Protein AF-A0A4R1RSL5-F1 (afdb_monomer_lite)

Radius of gyration: 27.82 Å; chains: 1; bounding box: 93×57×52 Å

pLDDT: mean 79.84, std 15.17, range [37.03, 97.81]

Sequence (232 aa):
MIFLIKKVLLIGVVLGIMLFLMIPSGAAPTDVVLDQQVVLEVPGSFALVDQDNDKKAEAVNFSLNLQSYSEGNFIITGNLEGMRSGNWVSLSTSVIPFQWTPENRTVTLSFRPNNILKYNLSGPYRVTIGIKAGDWDLPTQVVGFSPKYAPEDFSAQVKVQQAAISSATQAKRAVETWASYKALRLGQFLGVSFNYDRWQVEYKEKYSAGIWRFMVSPEGSIESMKISPRNG

Secondary structure (DSSP, 8-state):
-HHHHHHHHHHHHHHHHHHHHTS-----TT----TTSEEEEEEEEEEEE-SSSSSSBSEEEEEEEEEESS-EEEEEEEEEEEEETTEEEEEEEEEEEEEEBTTB-EEEEEE-THHHHHHT--S--EEEEEEEETTEEEEEEEEEE-----GGGB-SS----SS---SHHHHHHHHHHHHHHTT----EEEEEEEETTEEEEEEE-SSSS-EEEEEE-TTS-EEEEEEPPP--

Organism: Hydrogenispora ethanolica (NCBI:txid1082276)

Structure (mmCIF, N/CA/C/O backbone):
data_AF-A0A4R1RSL5-F1
#
_entry.id   AF-A0A4R1RSL5-F1
#
loop_
_atom_site.group_PDB
_atom_site.id
_atom_site.type_symbol
_atom_site.label_atom_id
_atom_site.label_alt_id
_atom_site.label_comp_id
_atom_site.label_asym_id
_atom_site.label_entity_id
_atom_site.label_seq_id
_atom_site.pdbx_PDB_ins_code
_atom_site.Cartn_x
_atom_site.Cartn_y
_atom_site.Cartn_z
_atom_site.occupancy
_atom_site.B_iso_or_equiv
_atom_site.auth_seq_id
_atom_site.auth_comp_id
_atom_site.auth_asym_id
_atom_site.auth_atom_id
_atom_site.pdbx_PDB_model_num
ATOM 1 N N . MET A 1 1 ? 73.628 -39.402 -15.650 1.00 54.28 1 MET A N 1
ATOM 2 C CA . MET A 1 1 ? 73.437 -37.950 -15.882 1.00 54.28 1 MET A CA 1
ATOM 3 C C . MET A 1 1 ? 72.178 -37.637 -16.704 1.00 54.28 1 MET A C 1
ATOM 5 O O . MET A 1 1 ? 71.349 -36.873 -16.234 1.00 54.28 1 MET A O 1
ATOM 9 N N . ILE A 1 2 ? 71.953 -38.296 -17.850 1.00 56.94 2 ILE A N 1
ATOM 10 C CA . ILE A 1 2 ? 70.757 -38.117 -18.712 1.00 56.94 2 ILE A CA 1
ATOM 11 C C . ILE A 1 2 ? 69.416 -38.366 -17.986 1.00 56.94 2 ILE A C 1
ATOM 13 O O . ILE A 1 2 ? 68.436 -37.664 -18.220 1.00 56.94 2 ILE A O 1
ATOM 17 N N . PHE A 1 3 ? 69.370 -39.332 -17.064 1.00 53.34 3 PHE A N 1
ATOM 18 C CA . PHE A 1 3 ? 68.144 -39.676 -16.329 1.00 53.34 3 PHE A CA 1
ATOM 19 C C . PHE A 1 3 ? 67.728 -38.613 -15.295 1.00 53.34 3 PHE A C 1
ATOM 21 O O . PHE A 1 3 ? 66.541 -38.434 -15.032 1.00 53.34 3 PHE A O 1
ATOM 28 N N . LEU A 1 4 ? 68.700 -37.883 -14.734 1.00 59.66 4 LEU A N 1
ATOM 29 C CA . LEU A 1 4 ? 68.449 -36.824 -13.752 1.00 59.66 4 LEU A CA 1
ATOM 30 C C . LEU A 1 4 ? 67.892 -35.569 -14.441 1.00 59.66 4 LEU A C 1
ATOM 32 O O . LEU A 1 4 ? 66.922 -34.983 -13.972 1.00 59.66 4 LEU A O 1
ATOM 36 N N . ILE A 1 5 ? 68.442 -35.232 -15.613 1.00 64.81 5 ILE A N 1
ATOM 37 C CA . ILE A 1 5 ? 68.011 -34.090 -16.433 1.00 64.81 5 ILE A CA 1
ATOM 38 C C . ILE A 1 5 ? 66.556 -34.265 -16.892 1.00 64.81 5 ILE A C 1
ATOM 40 O O . ILE A 1 5 ? 65.772 -33.325 -16.802 1.00 64.81 5 ILE A O 1
ATOM 44 N N . LYS A 1 6 ? 66.150 -35.481 -17.290 1.00 62.25 6 LYS A N 1
ATOM 45 C CA . LYS A 1 6 ? 64.752 -35.768 -17.664 1.00 62.25 6 LYS A CA 1
ATOM 46 C C . LYS A 1 6 ? 63.763 -35.561 -16.511 1.00 62.25 6 LYS A C 1
ATOM 48 O O . LYS A 1 6 ? 62.676 -35.046 -16.746 1.00 62.25 6 LYS A O 1
ATOM 53 N N . LYS A 1 7 ? 64.127 -35.932 -15.277 1.00 66.00 7 LYS A N 1
ATOM 54 C CA . LYS A 1 7 ? 63.254 -35.748 -14.103 1.00 66.00 7 LYS A CA 1
ATOM 55 C C . LYS A 1 7 ? 63.108 -34.277 -13.714 1.00 66.00 7 LYS A C 1
ATOM 57 O O . LYS A 1 7 ? 62.000 -33.846 -13.422 1.00 66.00 7 LYS A O 1
ATOM 62 N N . VAL A 1 8 ? 64.197 -33.510 -13.761 1.00 71.88 8 VAL A N 1
ATOM 63 C CA . VAL A 1 8 ? 64.170 -32.065 -13.471 1.00 71.88 8 VAL A CA 1
ATOM 64 C C . VAL A 1 8 ? 63.332 -31.317 -14.508 1.00 71.88 8 VAL A C 1
ATOM 66 O O . VAL A 1 8 ? 62.534 -30.456 -14.149 1.00 71.88 8 VAL A O 1
ATOM 69 N N . LEU A 1 9 ? 63.442 -31.698 -15.783 1.00 73.69 9 LEU A N 1
ATOM 70 C CA . LEU A 1 9 ? 62.673 -31.079 -16.861 1.00 73.69 9 LEU A CA 1
ATOM 71 C C . LEU A 1 9 ? 61.175 -31.411 -16.762 1.00 73.69 9 LEU A C 1
ATOM 73 O O . LEU A 1 9 ? 60.343 -30.533 -16.962 1.00 73.69 9 LEU A O 1
ATOM 77 N N . LEU A 1 10 ? 60.826 -32.640 -16.364 1.00 71.81 10 LEU A N 1
ATOM 78 C CA . LEU A 1 10 ? 59.435 -33.033 -16.120 1.00 71.81 10 LEU A CA 1
ATOM 79 C C . LEU A 1 10 ? 58.815 -32.242 -14.956 1.00 71.81 10 LEU A C 1
ATOM 81 O O . LEU A 1 10 ? 57.697 -31.752 -15.076 1.00 71.81 10 LEU A O 1
ATOM 85 N N . ILE A 1 11 ? 59.552 -32.074 -13.853 1.00 74.38 11 ILE A N 1
ATOM 86 C CA . ILE A 1 11 ? 59.093 -31.292 -12.695 1.00 74.38 11 ILE A CA 1
ATOM 87 C C . ILE A 1 11 ? 58.914 -29.821 -13.081 1.00 74.38 11 ILE A C 1
ATOM 89 O O . ILE A 1 11 ? 57.900 -29.232 -12.727 1.00 74.38 11 ILE A O 1
ATOM 93 N N . GLY A 1 12 ? 59.842 -29.245 -13.853 1.00 73.50 12 GLY A N 1
ATOM 94 C CA . GLY A 1 12 ? 59.739 -27.863 -14.329 1.00 73.50 12 GLY A CA 1
ATOM 95 C C . GLY A 1 12 ? 58.514 -27.618 -15.215 1.00 73.50 12 GLY A C 1
ATOM 96 O O . GLY A 1 12 ? 57.831 -26.610 -15.048 1.00 73.50 12 GLY A O 1
ATOM 97 N N . VAL A 1 13 ? 58.182 -28.562 -16.102 1.00 76.94 13 VAL A N 1
ATOM 98 C CA . VAL A 1 13 ? 56.981 -28.475 -16.951 1.00 76.94 13 VAL A CA 1
ATOM 99 C C . VAL A 1 13 ? 55.704 -28.590 -16.115 1.00 76.94 13 VAL A C 1
ATOM 101 O O . VAL A 1 13 ? 54.781 -27.802 -16.304 1.00 76.94 13 VAL A O 1
ATOM 104 N N . VAL A 1 14 ? 55.656 -29.514 -15.150 1.00 74.38 14 VAL A N 1
ATOM 105 C CA . VAL A 1 14 ? 54.495 -29.670 -14.256 1.00 74.38 14 VAL A CA 1
ATOM 106 C C . VAL A 1 14 ? 54.296 -28.429 -13.380 1.00 74.38 14 VAL A C 1
ATOM 108 O O . VAL A 1 14 ? 53.168 -27.958 -13.243 1.00 74.38 14 VAL A O 1
ATOM 111 N N . LEU A 1 15 ? 55.377 -27.850 -12.845 1.00 72.19 15 LEU A N 1
ATOM 112 C CA . LEU A 1 15 ? 55.304 -26.620 -12.052 1.00 72.19 15 LEU A CA 1
ATOM 113 C C . LEU A 1 15 ? 54.856 -25.422 -12.901 1.00 72.19 15 LEU A C 1
ATOM 115 O O . LEU A 1 15 ? 54.054 -24.615 -12.441 1.00 72.19 15 LEU A O 1
ATOM 119 N N . GLY A 1 16 ? 55.335 -25.329 -14.146 1.00 72.75 16 GLY A N 1
ATOM 120 C CA . GLY A 1 16 ? 54.922 -24.294 -15.093 1.00 72.75 16 GLY A CA 1
ATOM 121 C C . GLY A 1 16 ? 53.431 -24.362 -15.426 1.00 72.75 16 GLY A C 1
ATOM 122 O O . GLY A 1 16 ? 52.765 -23.332 -15.434 1.00 72.75 16 GLY A O 1
ATOM 123 N N . ILE A 1 17 ? 52.884 -25.568 -15.619 1.00 69.25 17 ILE A N 1
ATOM 124 C CA . ILE A 1 17 ? 51.445 -25.774 -15.855 1.00 69.25 17 ILE A CA 1
ATOM 125 C C . ILE A 1 17 ? 50.628 -25.415 -14.605 1.00 69.25 17 ILE A C 1
ATOM 127 O O . ILE A 1 17 ? 49.593 -24.764 -14.725 1.00 69.25 17 ILE A O 1
ATOM 131 N N . MET A 1 18 ? 51.096 -25.775 -13.404 1.00 64.38 18 MET A N 1
ATOM 132 C CA . MET A 1 18 ? 50.411 -25.392 -12.163 1.00 64.38 18 MET A CA 1
ATOM 133 C C . MET A 1 18 ? 50.426 -23.879 -11.916 1.00 64.38 18 MET A C 1
ATOM 135 O O . MET A 1 18 ? 49.416 -23.333 -11.484 1.00 64.38 18 MET A O 1
ATOM 139 N N . LEU A 1 19 ? 51.520 -23.188 -12.243 1.00 63.47 19 LEU A N 1
ATOM 140 C CA . LEU A 1 19 ? 51.593 -21.725 -12.162 1.00 63.47 19 LEU A CA 1
ATOM 141 C C . LEU A 1 19 ? 50.692 -21.040 -13.200 1.00 63.47 19 LEU A C 1
ATOM 143 O O . LEU A 1 19 ? 50.095 -20.013 -12.893 1.00 63.47 19 LEU A O 1
ATOM 147 N N . PHE A 1 20 ? 50.523 -21.627 -14.390 1.00 60.38 20 PHE A N 1
ATOM 148 C CA . PHE A 1 20 ? 49.584 -21.124 -15.402 1.00 60.38 20 PHE A CA 1
ATOM 149 C C . PHE A 1 20 ? 48.109 -21.343 -15.015 1.00 60.38 20 PHE A C 1
ATOM 151 O O . PHE A 1 20 ? 47.249 -20.561 -15.410 1.00 60.38 20 PHE A O 1
ATOM 158 N N . LEU A 1 21 ? 47.810 -22.371 -14.211 1.00 57.34 21 LEU A N 1
ATOM 159 C CA . LEU A 1 21 ? 46.481 -22.614 -13.627 1.00 57.34 21 LEU A CA 1
ATOM 160 C C . LEU A 1 21 ? 46.209 -21.782 -12.360 1.00 57.34 21 LEU A C 1
ATOM 162 O O . LEU A 1 21 ? 45.073 -21.735 -11.899 1.00 57.34 21 LEU A O 1
ATOM 166 N N . MET A 1 22 ? 47.228 -21.107 -11.818 1.00 53.00 22 MET A N 1
ATOM 167 C CA . MET A 1 22 ? 47.114 -20.114 -10.744 1.00 53.00 22 MET A CA 1
ATOM 168 C C . MET A 1 22 ? 47.076 -18.674 -11.275 1.00 53.00 22 MET A C 1
ATOM 170 O O . MET A 1 22 ? 47.381 -17.734 -10.542 1.00 53.00 22 MET A O 1
ATOM 174 N N . ILE A 1 23 ? 46.678 -18.460 -12.532 1.00 55.12 23 ILE A N 1
ATOM 175 C CA . ILE A 1 23 ? 46.122 -17.153 -12.886 1.00 55.12 23 ILE A CA 1
ATOM 176 C C . ILE A 1 23 ? 44.826 -17.056 -12.078 1.00 55.12 23 ILE A C 1
ATOM 178 O O . ILE A 1 23 ? 43.961 -17.915 -12.264 1.00 55.12 23 ILE A O 1
ATOM 182 N N . PRO A 1 24 ? 44.671 -16.080 -11.164 1.00 52.81 24 PRO A N 1
ATOM 183 C CA . PRO A 1 24 ? 43.377 -15.851 -10.559 1.00 52.81 24 PRO A CA 1
ATOM 184 C C . PRO A 1 24 ? 42.433 -15.589 -11.725 1.00 52.81 24 PRO A C 1
ATOM 186 O O . PRO A 1 24 ? 42.564 -14.582 -12.423 1.00 52.81 24 PRO A O 1
ATOM 189 N N . SER A 1 25 ? 41.516 -16.520 -11.979 1.00 51.72 25 SER A N 1
ATOM 190 C CA . SER A 1 25 ? 40.316 -16.217 -12.733 1.00 51.72 25 SER A CA 1
ATOM 191 C C . SER A 1 25 ? 39.594 -15.189 -11.880 1.00 51.72 25 SER A C 1
ATOM 193 O O . SER A 1 25 ? 38.810 -15.538 -10.998 1.00 51.72 25 SER A O 1
ATOM 195 N N . GLY A 1 26 ? 39.971 -13.922 -12.052 1.00 46.94 26 GLY A N 1
ATOM 196 C CA . GLY A 1 26 ? 39.197 -12.808 -11.567 1.00 46.94 26 GLY A CA 1
ATOM 197 C C . GLY A 1 26 ? 37.818 -13.057 -12.128 1.00 46.94 26 GLY A C 1
ATOM 198 O O . GLY A 1 26 ? 37.636 -13.007 -13.345 1.00 46.94 26 GLY A O 1
ATOM 199 N N . ALA A 1 27 ? 36.893 -13.436 -11.248 1.00 42.88 27 ALA A N 1
ATOM 200 C CA . ALA A 1 27 ? 35.485 -13.359 -11.552 1.00 42.88 27 ALA A CA 1
ATOM 201 C C . ALA A 1 27 ? 35.297 -12.001 -12.226 1.00 42.88 27 ALA A C 1
ATOM 203 O O . ALA A 1 27 ? 35.747 -10.975 -11.698 1.00 42.88 27 ALA A O 1
ATOM 204 N N . ALA A 1 28 ? 34.746 -12.005 -13.438 1.00 45.38 28 ALA A N 1
ATOM 205 C CA . ALA A 1 28 ? 34.331 -10.759 -14.045 1.00 45.38 28 ALA A CA 1
ATOM 206 C C . ALA A 1 28 ? 33.472 -10.024 -12.994 1.00 45.38 28 ALA A C 1
ATOM 208 O O . ALA A 1 28 ? 32.698 -10.685 -12.294 1.00 45.38 28 ALA A O 1
ATOM 209 N N . PRO A 1 29 ? 33.585 -8.693 -12.842 1.00 48.78 29 PRO A N 1
ATOM 210 C CA . PRO A 1 29 ? 32.853 -7.947 -11.812 1.00 48.78 29 PRO A CA 1
ATOM 211 C C . PRO A 1 29 ? 31.318 -8.059 -11.911 1.00 48.78 29 PRO A C 1
ATOM 213 O O . PRO A 1 29 ? 30.604 -7.425 -11.144 1.00 48.78 29 PRO A O 1
ATOM 216 N N . THR A 1 30 ? 30.803 -8.829 -12.867 1.00 46.16 30 THR A N 1
ATOM 217 C CA . THR A 1 30 ? 29.390 -9.084 -13.118 1.00 46.16 30 THR A CA 1
ATOM 218 C C . THR A 1 30 ? 28.813 -10.262 -12.329 1.00 46.16 30 THR A C 1
ATOM 220 O O . THR A 1 30 ? 27.596 -10.377 -12.288 1.00 46.16 30 THR A O 1
ATOM 223 N N . ASP A 1 31 ? 29.639 -11.085 -11.670 1.00 40.09 31 ASP A N 1
ATOM 224 C CA . ASP A 1 31 ? 29.170 -12.241 -10.876 1.00 40.09 31 ASP A CA 1
ATOM 225 C C . ASP A 1 31 ? 29.140 -11.969 -9.360 1.00 40.09 31 ASP A C 1
ATOM 227 O O . ASP A 1 31 ? 29.078 -12.891 -8.543 1.00 40.09 31 ASP A O 1
ATOM 231 N N . VAL A 1 32 ? 29.157 -10.696 -8.952 1.00 39.91 32 VAL A N 1
ATOM 232 C CA . VAL A 1 32 ? 28.749 -10.339 -7.590 1.00 39.91 32 VAL A CA 1
ATOM 233 C C . VAL A 1 32 ? 27.238 -10.498 -7.539 1.00 39.91 32 VAL A C 1
ATOM 235 O O . VAL A 1 32 ? 26.508 -9.618 -7.984 1.00 39.91 32 VAL A O 1
ATOM 238 N N . VAL A 1 33 ? 26.776 -11.636 -7.018 1.00 45.28 33 VAL A N 1
ATOM 239 C CA . VAL A 1 33 ? 25.390 -11.788 -6.577 1.00 45.28 33 VAL A CA 1
ATOM 240 C C . VAL A 1 33 ? 25.118 -10.671 -5.581 1.00 45.28 33 VAL A C 1
ATOM 242 O O . VAL A 1 33 ? 25.821 -10.450 -4.597 1.00 45.28 33 VAL A O 1
ATOM 245 N N . LEU A 1 34 ? 24.133 -9.884 -5.945 1.00 47.09 34 LEU A N 1
ATOM 246 C CA . LEU A 1 34 ? 24.028 -8.480 -5.632 1.00 47.09 34 LEU A CA 1
ATOM 247 C C . LEU A 1 34 ? 23.028 -8.334 -4.472 1.00 47.09 34 LEU A C 1
ATOM 249 O O . LEU A 1 34 ? 22.095 -7.536 -4.482 1.00 47.09 34 LEU A O 1
ATOM 253 N N . ASP A 1 35 ? 23.240 -9.185 -3.464 1.00 47.53 35 ASP A N 1
ATOM 254 C CA . ASP A 1 35 ? 22.277 -9.561 -2.421 1.00 47.53 35 ASP A CA 1
ATOM 255 C C . ASP A 1 35 ? 21.986 -8.461 -1.389 1.00 47.53 35 ASP A C 1
ATOM 257 O O . ASP A 1 35 ? 21.273 -8.699 -0.417 1.00 47.53 35 ASP A O 1
ATOM 261 N N . GLN A 1 36 ? 22.487 -7.237 -1.577 1.00 55.72 36 GLN A N 1
ATOM 262 C CA . GLN A 1 36 ? 22.208 -6.109 -0.680 1.00 55.72 36 GLN A CA 1
ATOM 263 C C . GLN A 1 36 ? 22.101 -4.765 -1.411 1.00 55.72 36 GLN A C 1
ATOM 265 O O . GLN A 1 36 ? 22.624 -3.768 -0.935 1.00 55.72 36 GLN A O 1
ATOM 270 N N . GLN A 1 37 ? 21.432 -4.684 -2.566 1.00 72.38 37 GLN A N 1
ATOM 271 C CA . GLN A 1 37 ? 21.264 -3.383 -3.238 1.00 72.38 37 GLN A CA 1
ATOM 272 C C . GLN A 1 37 ? 20.193 -2.468 -2.642 1.00 72.38 37 GLN A C 1
ATOM 274 O O . GLN A 1 37 ? 20.195 -1.274 -2.947 1.00 72.38 37 GLN A O 1
ATOM 279 N N . VAL A 1 38 ? 19.283 -3.004 -1.826 1.00 83.62 38 VAL A N 1
ATOM 280 C CA . VAL A 1 38 ? 18.161 -2.258 -1.249 1.00 83.62 38 VAL A CA 1
ATOM 281 C C . VAL A 1 38 ? 17.950 -2.667 0.204 1.00 83.62 38 VAL A C 1
ATOM 283 O O . VAL A 1 38 ? 17.807 -3.850 0.506 1.00 83.62 38 VAL A O 1
ATOM 286 N N . VAL A 1 39 ? 17.885 -1.684 1.098 1.00 89.62 39 VAL A N 1
ATOM 287 C CA . VAL A 1 39 ? 17.628 -1.869 2.530 1.00 89.62 39 VAL A CA 1
ATOM 288 C C . VAL A 1 39 ? 16.430 -1.018 2.939 1.00 89.62 39 VAL A C 1
ATOM 290 O O . VAL A 1 39 ? 16.323 0.143 2.545 1.00 89.62 39 VAL A O 1
ATOM 293 N N . LEU A 1 40 ? 15.526 -1.592 3.735 1.00 91.75 40 LEU A N 1
ATOM 294 C CA . LEU A 1 40 ? 14.406 -0.863 4.328 1.00 91.75 40 LEU A CA 1
ATOM 295 C C . LEU A 1 40 ? 14.788 -0.370 5.721 1.00 91.75 40 LEU A C 1
ATOM 297 O O . LEU A 1 40 ? 15.163 -1.168 6.579 1.00 91.75 40 LEU A O 1
ATOM 301 N N . GLU A 1 41 ? 14.669 0.933 5.958 1.00 93.44 41 GLU A N 1
ATOM 302 C CA . GLU A 1 41 ? 14.839 1.505 7.291 1.00 93.44 41 GLU A CA 1
ATOM 303 C C . GLU A 1 41 ? 13.570 1.256 8.105 1.00 93.44 41 GLU A C 1
ATOM 305 O O . GLU A 1 41 ? 12.509 1.829 7.844 1.00 93.44 41 GLU A O 1
ATOM 310 N N . VAL A 1 42 ? 13.686 0.361 9.084 1.00 91.94 42 VAL A N 1
ATOM 311 C CA . VAL A 1 42 ? 12.590 -0.050 9.962 1.00 91.94 42 VAL A CA 1
ATOM 312 C C . VAL A 1 42 ? 12.808 0.465 11.393 1.00 91.94 42 VAL A C 1
ATOM 314 O O . VAL A 1 42 ? 13.948 0.496 11.860 1.00 91.94 42 VAL A O 1
ATOM 317 N N . PRO A 1 43 ? 11.736 0.814 12.130 1.00 91.75 43 PRO A N 1
ATOM 318 C CA . PRO A 1 43 ? 10.341 0.795 11.695 1.00 91.75 43 PRO A CA 1
ATOM 319 C C . PRO A 1 43 ? 9.971 2.020 10.844 1.00 91.75 43 PRO A C 1
ATOM 321 O O . PRO A 1 43 ? 10.486 3.115 11.055 1.00 91.75 43 PRO A O 1
ATOM 324 N N . GLY A 1 44 ? 9.019 1.844 9.926 1.00 93.69 44 GLY A N 1
ATOM 325 C CA . GLY A 1 44 ? 8.346 2.978 9.285 1.00 93.69 44 GLY A CA 1
ATOM 326 C C . GLY A 1 44 ? 7.367 3.696 10.226 1.00 93.69 44 GLY A C 1
ATOM 327 O O . GLY A 1 44 ? 7.129 3.270 11.360 1.00 93.69 44 GLY A O 1
ATOM 328 N N . SER A 1 45 ? 6.766 4.782 9.748 1.00 96.81 45 SER A N 1
ATOM 329 C CA . SER A 1 45 ? 5.817 5.618 10.484 1.00 96.81 45 SER A CA 1
ATOM 330 C C . SER A 1 45 ? 4.397 5.498 9.933 1.00 96.81 45 SER A C 1
ATOM 332 O O . SER A 1 45 ? 4.189 5.326 8.735 1.00 96.81 45 SER A O 1
ATOM 334 N N . PHE A 1 46 ? 3.410 5.597 10.825 1.00 97.81 46 PHE A N 1
ATOM 335 C CA . PHE A 1 46 ? 1.989 5.554 10.482 1.00 97.81 46 PHE A CA 1
ATOM 336 C C . PHE A 1 46 ? 1.348 6.926 10.667 1.00 97.81 46 PHE A C 1
ATOM 338 O O . PHE A 1 46 ? 1.636 7.621 11.643 1.00 97.81 46 PHE A O 1
ATOM 345 N N . ALA A 1 47 ? 0.431 7.276 9.772 1.00 96.25 47 ALA A N 1
ATOM 346 C CA . ALA A 1 47 ? -0.414 8.455 9.892 1.00 96.25 47 ALA A CA 1
ATOM 347 C C . ALA A 1 47 ? -1.838 8.132 9.435 1.00 96.25 47 ALA A C 1
ATOM 349 O O . ALA A 1 47 ? -2.038 7.485 8.409 1.00 96.25 47 ALA A O 1
ATOM 350 N N . LEU A 1 48 ? -2.829 8.600 10.189 1.00 94.19 48 LEU A N 1
ATOM 351 C CA . LEU A 1 48 ? -4.209 8.629 9.719 1.00 94.19 48 LEU A CA 1
ATOM 352 C C . LEU A 1 48 ? -4.390 9.839 8.803 1.00 94.19 48 LEU A C 1
ATOM 354 O O . LEU A 1 48 ? -3.891 10.923 9.108 1.00 94.19 48 LEU A O 1
ATOM 358 N N . VAL A 1 49 ? -5.072 9.642 7.680 1.00 87.25 49 VAL A N 1
ATOM 359 C CA . VAL A 1 49 ? -5.371 10.706 6.721 1.00 87.25 49 VAL A CA 1
ATOM 360 C C . VAL A 1 49 ? -6.851 11.027 6.811 1.00 87.25 49 VAL A C 1
ATOM 362 O O . VAL A 1 49 ? -7.665 10.177 6.464 1.00 87.25 49 VAL A O 1
ATOM 365 N N . ASP A 1 50 ? -7.143 12.242 7.258 1.00 84.12 50 ASP A N 1
ATOM 366 C CA . ASP A 1 50 ? -8.466 12.865 7.270 1.00 84.12 50 ASP A CA 1
ATOM 367 C C . ASP A 1 50 ? -8.461 13.970 6.198 1.00 84.12 50 ASP A C 1
ATOM 369 O O . ASP A 1 50 ? -7.805 15.004 6.352 1.00 84.12 50 ASP A O 1
ATOM 373 N N . GLN A 1 51 ? -9.060 13.688 5.042 1.00 75.81 51 GLN A N 1
ATOM 374 C CA . GLN A 1 51 ? -9.038 14.566 3.868 1.00 75.81 51 GLN A CA 1
ATOM 375 C C . GLN A 1 51 ? -10.139 15.624 3.908 1.00 75.81 51 GLN A C 1
ATOM 377 O O . GLN A 1 51 ? -9.945 16.714 3.363 1.00 75.81 51 GLN A O 1
ATOM 382 N N . ASP A 1 52 ? -11.288 15.315 4.510 1.00 76.44 52 ASP A N 1
ATOM 383 C CA . ASP A 1 52 ? -12.436 16.224 4.584 1.00 76.44 52 ASP A CA 1
ATOM 384 C C . ASP A 1 52 ? -12.552 16.955 5.935 1.00 76.44 52 ASP A C 1
ATOM 386 O O . ASP A 1 52 ? -13.381 17.858 6.082 1.00 76.44 52 ASP A O 1
ATOM 390 N N . ASN A 1 53 ? -11.617 16.687 6.852 1.00 79.75 53 ASN A N 1
ATOM 391 C CA . ASN A 1 53 ? -11.502 17.248 8.196 1.00 79.75 53 ASN A CA 1
ATOM 392 C C . ASN A 1 53 ? -12.710 16.929 9.095 1.00 79.75 53 ASN A C 1
ATOM 394 O O . ASN A 1 53 ? -13.073 17.741 9.958 1.00 79.75 53 ASN A O 1
ATOM 398 N N . ASP A 1 54 ? -13.350 15.769 8.914 1.00 81.75 54 ASP A N 1
ATOM 399 C CA . ASP A 1 54 ? -14.483 15.324 9.733 1.00 81.75 54 ASP A CA 1
ATOM 400 C C . ASP A 1 54 ? -14.066 14.576 11.021 1.00 81.75 54 ASP A C 1
ATOM 402 O O . ASP A 1 54 ? -14.917 14.192 11.836 1.00 81.75 54 ASP A O 1
ATOM 406 N N . LYS A 1 55 ? -12.751 14.468 11.269 1.00 88.94 55 LYS A N 1
ATOM 407 C CA . LYS A 1 55 ? -12.093 13.726 12.359 1.00 88.94 55 LYS A CA 1
ATOM 408 C C . LYS A 1 55 ? -12.195 12.210 12.228 1.00 88.94 55 LYS A C 1
ATOM 410 O O . LYS A 1 55 ? -11.956 11.500 13.212 1.00 88.94 55 LYS A O 1
ATOM 415 N N . LYS A 1 56 ? -12.554 11.703 11.057 1.00 89.75 56 LYS A N 1
ATOM 416 C CA . LYS A 1 56 ? -12.442 10.300 10.683 1.00 89.75 56 LYS A CA 1
ATOM 417 C C . LYS A 1 56 ? -11.397 10.174 9.589 1.00 89.75 56 LYS A C 1
ATOM 419 O O . LYS A 1 56 ? -11.173 11.069 8.795 1.00 89.75 56 LYS A O 1
ATOM 424 N N . ALA A 1 57 ? -10.702 9.049 9.590 1.00 88.19 57 ALA A N 1
ATOM 425 C CA . ALA A 1 57 ? -9.675 8.786 8.602 1.00 88.19 57 ALA A CA 1
ATOM 426 C C . ALA A 1 57 ? -10.257 8.051 7.386 1.00 88.19 57 ALA A C 1
ATOM 428 O O . ALA A 1 57 ? -10.900 7.004 7.530 1.00 88.19 57 ALA A O 1
ATOM 429 N N . GLU A 1 58 ? -9.949 8.522 6.179 1.00 83.06 58 GLU A N 1
ATOM 430 C CA . GLU A 1 58 ? -10.253 7.838 4.913 1.00 83.06 58 GLU A CA 1
ATOM 431 C C . GLU A 1 58 ? -9.168 6.828 4.534 1.00 83.06 58 GLU A C 1
ATOM 433 O O . GLU A 1 58 ? -9.400 5.959 3.680 1.00 83.06 58 GLU A O 1
ATOM 438 N N . ALA A 1 59 ? -7.976 6.955 5.124 1.00 86.94 59 ALA A N 1
ATOM 439 C CA . ALA A 1 59 ? -6.840 6.082 4.868 1.00 86.94 59 ALA A CA 1
ATOM 440 C C . ALA A 1 59 ? -5.857 6.004 6.045 1.00 86.94 59 ALA A C 1
ATOM 442 O O . ALA A 1 59 ? -5.753 6.906 6.878 1.00 86.94 59 ALA A O 1
ATOM 443 N N . VAL A 1 60 ? -5.086 4.917 6.061 1.00 91.94 60 VAL A N 1
ATOM 444 C CA . VAL A 1 60 ? -3.862 4.778 6.854 1.00 91.94 60 VAL A CA 1
ATOM 445 C C . VAL A 1 60 ? -2.681 4.930 5.905 1.00 91.94 60 VAL A C 1
ATOM 447 O O . VAL A 1 60 ? -2.489 4.094 5.024 1.00 91.94 60 VAL A O 1
ATOM 450 N N . ASN A 1 61 ? -1.874 5.967 6.091 1.00 94.25 61 ASN A N 1
ATOM 451 C CA . ASN A 1 61 ? -0.596 6.095 5.411 1.00 94.25 61 ASN A CA 1
ATOM 452 C C . ASN A 1 61 ? 0.506 5.422 6.224 1.00 94.25 61 ASN A C 1
ATOM 454 O O . ASN A 1 61 ? 0.562 5.545 7.449 1.00 94.25 61 ASN A O 1
ATOM 458 N N . PHE A 1 62 ? 1.400 4.741 5.519 1.00 97.00 62 PHE A N 1
ATOM 459 C CA . PHE A 1 62 ? 2.628 4.190 6.062 1.00 97.00 62 PHE A CA 1
ATOM 460 C C . PHE A 1 62 ? 3.812 4.693 5.249 1.00 97.00 62 PHE A C 1
ATOM 462 O O . PHE A 1 62 ? 3.844 4.505 4.032 1.00 97.00 62 PHE A O 1
ATOM 469 N N . SER A 1 63 ? 4.779 5.308 5.919 1.00 97.25 63 SER A N 1
ATOM 470 C CA . SER A 1 63 ? 5.981 5.841 5.287 1.00 97.25 63 SER A CA 1
ATOM 471 C C . SER A 1 63 ? 7.229 5.165 5.831 1.00 97.25 63 SER A C 1
ATOM 473 O O . SER A 1 63 ? 7.347 4.947 7.034 1.00 97.25 63 SER A O 1
ATOM 475 N N . LEU A 1 64 ? 8.189 4.864 4.965 1.00 96.44 64 LEU A N 1
ATOM 476 C CA . LEU A 1 64 ? 9.507 4.380 5.375 1.00 96.44 64 LEU A CA 1
ATOM 477 C C . LEU A 1 64 ? 10.586 4.881 4.421 1.00 96.44 64 LEU A C 1
ATOM 479 O O . LEU A 1 64 ? 10.308 5.194 3.262 1.00 96.44 64 LEU A O 1
ATOM 483 N N . ASN A 1 65 ? 11.823 4.902 4.892 1.00 96.06 65 ASN A N 1
ATOM 484 C CA . ASN A 1 65 ? 12.956 5.192 4.032 1.00 96.06 65 ASN A CA 1
ATOM 485 C C . ASN A 1 65 ? 13.505 3.904 3.430 1.00 96.06 65 ASN A C 1
ATOM 487 O O . ASN A 1 65 ? 13.738 2.911 4.118 1.00 96.06 65 ASN A O 1
ATOM 491 N N . LEU A 1 66 ? 13.744 3.950 2.132 1.00 93.62 66 LEU A N 1
ATOM 492 C CA . LEU A 1 66 ? 14.441 2.933 1.374 1.00 93.62 66 LEU A CA 1
ATOM 493 C C . LEU A 1 66 ? 15.851 3.457 1.099 1.00 93.62 66 LEU A C 1
ATOM 495 O O . LEU A 1 66 ? 16.019 4.587 0.644 1.00 93.62 66 LEU A O 1
ATOM 499 N N . GLN A 1 67 ? 16.867 2.650 1.373 1.00 92.31 67 GLN A N 1
ATOM 500 C CA . GLN A 1 67 ? 18.242 2.914 0.962 1.00 92.31 67 GLN A CA 1
ATOM 501 C C . GLN A 1 67 ? 18.567 2.025 -0.227 1.00 92.31 67 GLN A C 1
ATOM 503 O O . GLN A 1 67 ? 18.300 0.826 -0.182 1.00 92.31 67 GLN A O 1
ATOM 508 N N . SER A 1 68 ? 19.148 2.600 -1.276 1.00 89.69 68 SER A N 1
ATOM 509 C CA . SER A 1 68 ? 19.693 1.837 -2.392 1.00 89.69 68 SER A CA 1
ATOM 510 C C . SER A 1 68 ? 21.090 2.327 -2.753 1.00 89.69 68 SER A C 1
ATOM 512 O O . SER A 1 68 ? 21.433 3.485 -2.530 1.00 89.69 68 SER A O 1
ATOM 514 N N . TYR A 1 69 ? 21.922 1.432 -3.281 1.00 85.31 69 TYR A N 1
ATOM 515 C CA . TYR A 1 69 ? 23.281 1.770 -3.719 1.00 85.31 69 TYR A CA 1
ATOM 516 C C . TYR A 1 69 ? 23.320 2.414 -5.111 1.00 85.31 69 TYR A C 1
ATOM 518 O O . TYR A 1 69 ? 24.354 2.948 -5.511 1.00 85.31 69 TYR A O 1
ATOM 526 N N . SER A 1 70 ? 22.209 2.382 -5.846 1.00 83.56 70 SER A N 1
ATOM 527 C CA . SER A 1 70 ? 22.075 2.988 -7.167 1.00 83.56 70 SER A CA 1
ATOM 528 C C . SER A 1 70 ? 20.661 3.506 -7.385 1.00 83.56 70 SER A C 1
ATOM 530 O O . SER A 1 70 ? 19.698 2.934 -6.879 1.00 83.56 70 SER A O 1
ATOM 532 N N . GLU A 1 71 ? 20.532 4.556 -8.193 1.00 89.12 71 GLU A N 1
ATOM 533 C CA . GLU A 1 71 ? 19.229 4.990 -8.698 1.00 89.12 71 GLU A CA 1
ATOM 534 C C . GLU A 1 71 ? 18.518 3.858 -9.435 1.00 89.12 71 GLU A C 1
ATOM 536 O O . GLU A 1 71 ? 19.137 3.076 -10.160 1.00 89.12 71 GLU A O 1
ATOM 541 N N . GLY A 1 72 ? 17.207 3.755 -9.233 1.00 83.62 72 GLY A N 1
ATOM 542 C CA . GLY A 1 72 ? 16.452 2.618 -9.732 1.00 83.62 72 GLY A CA 1
ATOM 543 C C . GLY A 1 72 ? 14.949 2.807 -9.642 1.00 83.62 72 GLY A C 1
ATOM 544 O O . GLY A 1 72 ? 14.437 3.588 -8.840 1.00 83.62 72 GLY A O 1
ATOM 545 N N . ASN A 1 73 ? 14.242 2.062 -10.488 1.00 81.81 73 ASN A N 1
ATOM 546 C CA . ASN A 1 73 ? 12.790 1.977 -10.463 1.00 81.81 73 ASN A CA 1
ATOM 547 C C . ASN A 1 73 ? 12.377 0.679 -9.776 1.00 81.81 73 ASN A C 1
ATOM 549 O O . ASN A 1 73 ? 12.765 -0.411 -10.197 1.00 81.81 73 ASN A O 1
ATOM 553 N N . PHE A 1 74 ? 11.549 0.814 -8.751 1.00 81.88 74 PHE A N 1
ATOM 554 C CA . PHE A 1 74 ? 11.051 -0.273 -7.930 1.00 81.88 74 PHE A CA 1
ATOM 555 C C . PHE A 1 74 ? 9.531 -0.346 -8.019 1.00 81.88 74 PHE A C 1
ATOM 557 O O . PHE A 1 74 ? 8.850 0.672 -8.123 1.00 81.88 74 PHE A O 1
ATOM 564 N N . ILE A 1 75 ? 8.984 -1.551 -7.928 1.00 83.06 75 ILE A N 1
ATOM 565 C CA . ILE A 1 75 ? 7.576 -1.762 -7.603 1.00 83.06 75 ILE A CA 1
ATOM 566 C C . ILE A 1 75 ? 7.512 -2.141 -6.131 1.00 83.06 75 ILE A C 1
ATOM 568 O O . ILE A 1 75 ? 8.021 -3.192 -5.739 1.00 83.06 75 ILE A O 1
ATOM 572 N N . ILE A 1 76 ? 6.894 -1.285 -5.322 1.00 82.19 76 ILE A N 1
ATOM 573 C CA . ILE A 1 76 ? 6.699 -1.528 -3.896 1.00 82.19 76 ILE A CA 1
ATOM 574 C C . ILE A 1 76 ? 5.300 -2.089 -3.693 1.00 82.19 76 ILE A C 1
ATOM 576 O O . ILE A 1 76 ? 4.316 -1.477 -4.105 1.00 82.19 76 ILE A O 1
ATOM 580 N N . THR A 1 77 ? 5.213 -3.245 -3.045 1.00 83.88 77 THR A N 1
ATOM 581 C CA . THR A 1 77 ? 3.950 -3.846 -2.614 1.00 83.88 77 THR A CA 1
ATOM 582 C C . THR A 1 77 ? 3.918 -3.863 -1.099 1.00 83.88 77 THR A C 1
ATOM 584 O O . THR A 1 77 ? 4.762 -4.506 -0.482 1.00 83.88 77 THR A O 1
ATOM 587 N N . GLY A 1 78 ? 2.945 -3.188 -0.497 1.00 87.06 78 GLY A N 1
ATOM 588 C CA . GLY A 1 78 ? 2.700 -3.252 0.936 1.00 87.06 78 GLY A CA 1
ATOM 589 C C . GLY A 1 78 ? 1.359 -3.885 1.260 1.00 87.06 78 GLY A C 1
ATOM 590 O O . GLY A 1 78 ? 0.373 -3.637 0.571 1.00 87.06 78 GLY A O 1
ATOM 591 N N . ASN A 1 79 ? 1.304 -4.658 2.339 1.00 91.19 79 ASN A N 1
ATOM 592 C CA . ASN A 1 79 ? 0.067 -5.180 2.905 1.00 91.19 79 ASN A CA 1
ATOM 593 C C . ASN A 1 79 ? -0.099 -4.664 4.331 1.00 91.19 79 ASN A C 1
ATOM 595 O O . ASN A 1 79 ? 0.774 -4.877 5.171 1.00 91.19 79 ASN A O 1
ATOM 599 N N . LEU A 1 80 ? -1.231 -4.022 4.604 1.00 94.38 80 LEU A N 1
ATOM 600 C CA . LEU A 1 80 ? -1.693 -3.737 5.954 1.00 94.38 80 LEU A CA 1
ATOM 601 C C . LEU A 1 80 ? -2.440 -4.962 6.469 1.00 94.38 80 LEU A C 1
ATOM 603 O O . LEU A 1 80 ? -3.412 -5.402 5.856 1.00 94.38 80 LEU A O 1
ATOM 607 N N . GLU A 1 81 ? -2.015 -5.497 7.603 1.00 96.75 81 GLU A N 1
ATOM 608 C CA . GLU A 1 81 ? -2.578 -6.703 8.197 1.00 96.75 81 GLU A CA 1
ATOM 609 C C . GLU A 1 81 ? -3.071 -6.434 9.620 1.00 96.75 81 GLU A C 1
ATOM 611 O O . GLU A 1 81 ? -2.454 -5.693 10.388 1.00 96.75 81 GLU A O 1
ATOM 616 N N . GLY A 1 82 ? -4.176 -7.076 9.990 1.00 96.56 82 GLY A N 1
ATOM 617 C CA . GLY A 1 82 ? -4.743 -7.031 11.336 1.00 96.56 82 GLY A CA 1
ATOM 618 C C . GLY A 1 82 ? -4.838 -8.416 11.950 1.00 96.56 82 GLY A C 1
ATOM 619 O O . GLY A 1 82 ? -4.922 -9.418 11.242 1.00 96.56 82 GLY A O 1
ATOM 620 N N . MET A 1 83 ? -4.836 -8.477 13.279 1.00 96.69 83 MET A N 1
ATOM 621 C CA . MET A 1 83 ? -4.996 -9.731 14.005 1.00 96.69 83 MET A CA 1
ATOM 622 C C . MET A 1 83 ? -6.478 -10.109 14.088 1.00 96.69 83 MET A C 1
ATOM 624 O O . MET A 1 83 ? -7.273 -9.403 14.704 1.00 96.69 83 MET A O 1
ATOM 628 N N . ARG A 1 84 ? -6.856 -11.255 13.520 1.00 92.69 84 ARG A N 1
ATOM 629 C CA . ARG A 1 84 ? -8.203 -11.828 13.616 1.00 92.69 84 ARG A CA 1
ATOM 630 C C . ARG A 1 84 ? -8.114 -13.272 14.088 1.00 92.69 84 ARG A C 1
ATOM 632 O O . ARG A 1 84 ? -7.537 -14.119 13.411 1.00 92.69 84 ARG A O 1
ATOM 639 N N . SER A 1 85 ? -8.699 -13.556 15.252 1.00 93.00 85 SER A N 1
ATOM 640 C CA . SER A 1 85 ? -8.733 -14.910 15.830 1.00 93.00 85 SER A CA 1
ATOM 641 C C . SER A 1 85 ? -7.344 -15.568 15.911 1.00 93.00 85 SER A C 1
ATOM 643 O O . SER A 1 85 ? -7.188 -16.737 15.573 1.00 93.00 85 SER A O 1
ATOM 645 N N . GLY A 1 86 ? -6.324 -14.799 16.309 1.00 93.94 86 GLY A N 1
ATOM 646 C CA . GLY A 1 86 ? -4.941 -15.275 16.446 1.00 93.94 86 GLY A CA 1
ATOM 647 C C . GLY A 1 86 ? -4.135 -15.356 15.145 1.00 93.94 86 GLY A C 1
ATOM 648 O O . GLY A 1 86 ? -2.968 -15.728 15.195 1.00 93.94 86 GLY A O 1
ATOM 649 N N . ASN A 1 87 ? -4.718 -14.983 14.001 1.00 95.50 87 ASN A N 1
ATOM 650 C CA . ASN A 1 87 ? -4.034 -14.972 12.710 1.00 95.50 87 ASN A CA 1
ATOM 651 C C . ASN A 1 87 ? -3.959 -13.561 12.133 1.00 95.50 87 ASN A C 1
ATOM 653 O O . ASN A 1 87 ? -4.919 -12.793 12.206 1.00 95.50 87 ASN A O 1
ATOM 657 N N . 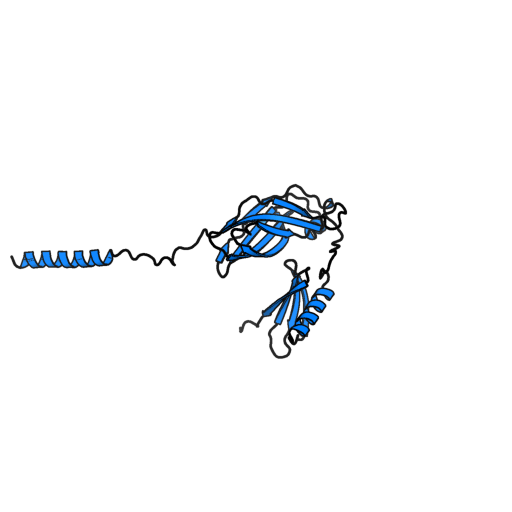TRP A 1 88 ? -2.834 -13.240 11.501 1.00 95.62 88 TRP A N 1
ATOM 658 C CA . TRP A 1 88 ? -2.713 -12.024 10.709 1.00 95.62 88 TRP A CA 1
ATOM 659 C C . TRP A 1 88 ? -3.468 -12.191 9.393 1.00 95.62 88 TRP A C 1
ATOM 661 O O . TRP A 1 88 ? -3.237 -13.146 8.652 1.00 95.62 88 TRP A O 1
ATOM 671 N N . VAL A 1 89 ? -4.388 -11.272 9.118 1.00 91.88 89 VAL A N 1
ATOM 672 C CA . VAL A 1 89 ? -5.183 -11.244 7.890 1.00 91.88 89 VAL A CA 1
ATOM 673 C C . VAL A 1 89 ? -4.943 -9.936 7.152 1.00 91.88 89 VAL A C 1
ATOM 675 O O . VAL A 1 89 ? -4.899 -8.875 7.775 1.00 91.88 89 VAL A O 1
ATOM 678 N N . SER A 1 90 ? -4.811 -10.005 5.827 1.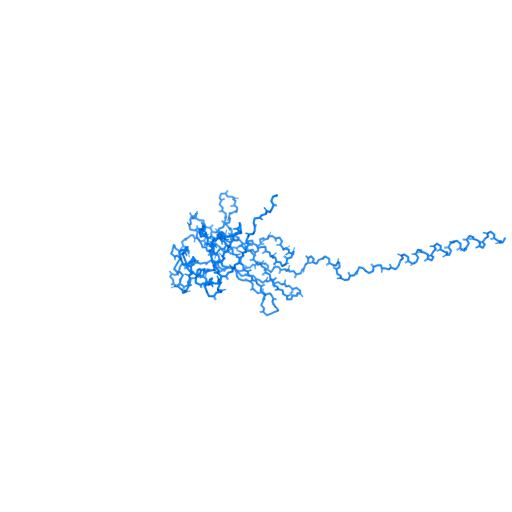00 90.75 90 SER A N 1
ATOM 679 C CA . SER A 1 90 ? -4.683 -8.805 4.997 1.00 90.75 90 SER A CA 1
ATOM 680 C C . SER A 1 90 ? -5.967 -7.975 5.053 1.00 90.75 90 SER A C 1
ATOM 682 O O . SER A 1 90 ? -7.074 -8.485 4.853 1.00 90.75 90 SER A O 1
ATOM 684 N N . LEU A 1 91 ? -5.807 -6.689 5.353 1.00 86.69 91 LEU A N 1
ATOM 685 C CA . LEU A 1 91 ? -6.863 -5.687 5.421 1.00 86.69 91 LEU A CA 1
ATOM 686 C C . LEU A 1 91 ? -6.843 -4.784 4.187 1.00 86.69 91 LEU A C 1
ATOM 688 O O . LEU A 1 91 ? -7.902 -4.441 3.671 1.00 86.69 91 LEU A O 1
ATOM 692 N N . SER A 1 92 ? -5.666 -4.420 3.687 1.00 86.12 92 SER A N 1
ATOM 693 C CA . SER A 1 92 ? -5.515 -3.602 2.483 1.00 86.12 92 SER A CA 1
ATOM 694 C C . SER A 1 92 ? -4.155 -3.867 1.856 1.00 86.12 92 SER A C 1
ATOM 696 O O . SER A 1 92 ? -3.183 -4.101 2.573 1.00 86.12 92 SER A O 1
ATOM 698 N N . THR A 1 93 ? -4.069 -3.767 0.534 1.00 82.88 93 THR A N 1
ATOM 699 C CA . THR A 1 93 ? -2.817 -3.929 -0.210 1.00 82.88 93 THR A CA 1
ATOM 700 C C . THR A 1 93 ? -2.610 -2.717 -1.098 1.00 82.88 93 THR A C 1
ATOM 702 O O . THR A 1 93 ? -3.469 -2.438 -1.925 1.00 82.88 93 THR A O 1
ATOM 705 N N . SER A 1 94 ? -1.463 -2.057 -0.958 1.00 79.56 94 SER A N 1
ATOM 706 C CA . SER A 1 94 ? -1.063 -0.901 -1.759 1.00 79.56 94 SER A CA 1
ATOM 707 C C . SER A 1 94 ? 0.109 -1.289 -2.660 1.00 79.56 94 SER A C 1
ATOM 709 O O . SER A 1 94 ? 1.063 -1.917 -2.195 1.00 79.56 94 SER A O 1
ATOM 711 N N . VAL A 1 95 ? 0.039 -0.943 -3.947 1.00 81.00 95 VAL A N 1
ATOM 712 C CA . VAL A 1 95 ? 1.102 -1.219 -4.927 1.00 81.00 95 VAL A CA 1
ATOM 713 C C . VAL A 1 95 ? 1.432 0.059 -5.676 1.00 81.00 95 VAL A C 1
ATOM 715 O O . VAL A 1 95 ? 0.569 0.616 -6.359 1.00 81.00 95 VAL A O 1
ATOM 718 N N . ILE A 1 96 ? 2.683 0.506 -5.581 1.00 73.69 96 ILE A N 1
ATOM 719 C CA . ILE A 1 96 ? 3.130 1.735 -6.236 1.00 73.69 96 ILE A CA 1
ATOM 720 C C . ILE A 1 96 ? 4.439 1.520 -7.002 1.00 73.69 96 ILE A C 1
ATOM 722 O O . ILE A 1 96 ? 5.322 0.801 -6.525 1.00 73.69 96 ILE A O 1
ATOM 726 N N . PRO A 1 97 ? 4.601 2.149 -8.178 1.00 72.31 97 PRO A N 1
ATOM 727 C CA . PRO A 1 97 ? 5.924 2.382 -8.725 1.00 72.31 97 PRO A CA 1
ATOM 728 C C . PRO A 1 97 ? 6.642 3.431 -7.868 1.00 72.31 97 PRO A C 1
ATOM 730 O O . PRO A 1 97 ? 6.036 4.397 -7.404 1.00 72.31 97 PRO A O 1
ATOM 733 N N . PHE A 1 98 ? 7.938 3.249 -7.668 1.00 80.94 98 PHE A N 1
ATOM 734 C CA . PHE A 1 98 ? 8.771 4.142 -6.884 1.00 80.94 98 PHE A CA 1
ATOM 735 C C . PHE A 1 98 ? 10.134 4.297 -7.551 1.00 80.94 98 PHE A C 1
ATOM 737 O O . PHE A 1 98 ? 10.866 3.324 -7.723 1.00 80.94 98 PHE A O 1
ATOM 744 N N . GLN A 1 99 ? 10.468 5.526 -7.929 1.00 86.00 99 GLN A N 1
ATOM 745 C CA . GLN A 1 99 ? 11.791 5.868 -8.431 1.00 86.00 99 GLN A CA 1
ATOM 746 C C . GLN A 1 99 ? 12.645 6.340 -7.259 1.00 86.00 99 GLN A C 1
ATOM 748 O O . GLN A 1 99 ? 12.401 7.417 -6.711 1.00 86.00 99 GLN A O 1
ATOM 753 N N . TRP A 1 100 ? 13.634 5.538 -6.878 1.00 92.50 100 TRP A N 1
ATOM 754 C CA . TRP A 1 100 ? 14.579 5.922 -5.839 1.00 92.50 100 TRP A CA 1
ATOM 755 C C . TRP A 1 100 ? 15.669 6.813 -6.428 1.00 92.50 100 TRP A C 1
ATOM 757 O O . TRP A 1 100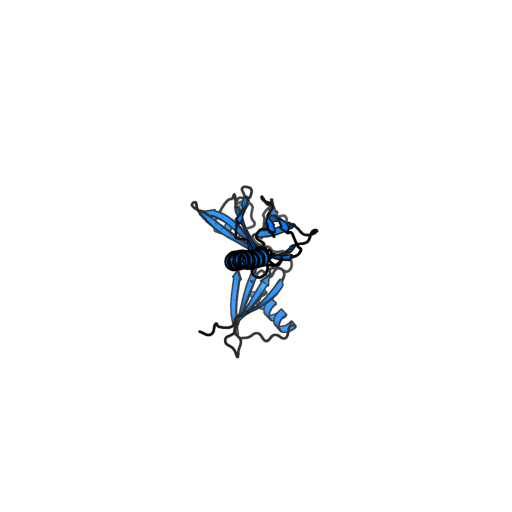 ? 16.305 6.448 -7.422 1.00 92.50 100 TRP A O 1
ATOM 767 N N . THR A 1 101 ? 15.906 7.946 -5.772 1.00 91.12 101 THR A N 1
ATOM 768 C CA . THR A 1 101 ? 17.070 8.811 -5.999 1.00 91.12 101 THR A CA 1
ATOM 769 C C . THR A 1 101 ? 17.633 9.270 -4.651 1.00 91.12 101 THR A C 1
ATOM 771 O O . THR A 1 101 ? 16.943 9.166 -3.628 1.00 91.12 101 THR A O 1
ATOM 774 N N . PRO A 1 102 ? 18.857 9.822 -4.594 1.00 90.69 102 PRO A N 1
ATOM 775 C CA . PRO A 1 102 ? 19.391 10.408 -3.368 1.00 90.69 102 PRO A CA 1
ATOM 776 C C . PRO A 1 102 ? 18.511 11.514 -2.757 1.00 90.69 102 PRO A C 1
ATOM 778 O O . PRO A 1 102 ? 18.620 11.764 -1.557 1.00 90.69 102 PRO A O 1
ATOM 781 N N . GLU A 1 103 ? 17.630 12.146 -3.527 1.00 92.69 103 GLU A N 1
ATOM 782 C CA . GLU A 1 103 ? 16.667 13.163 -3.086 1.00 92.69 103 GLU A CA 1
ATOM 783 C C . GLU A 1 103 ? 15.284 12.572 -2.776 1.00 92.69 103 GLU A C 1
ATOM 785 O O . GLU A 1 103 ? 14.523 13.167 -2.016 1.00 92.69 103 GLU A O 1
ATOM 790 N N . ASN A 1 104 ? 14.961 11.397 -3.325 1.00 91.44 104 ASN A N 1
ATOM 791 C CA . ASN A 1 104 ? 13.685 10.712 -3.143 1.00 91.44 104 ASN A CA 1
ATOM 792 C C . ASN A 1 104 ? 13.882 9.302 -2.568 1.00 91.44 104 ASN A C 1
ATOM 794 O O . ASN A 1 104 ? 13.945 8.310 -3.297 1.00 91.44 104 ASN A O 1
ATOM 798 N N . ARG A 1 105 ? 13.975 9.222 -1.236 1.00 95.38 105 ARG A N 1
ATOM 799 C CA . ARG A 1 105 ? 14.242 7.971 -0.499 1.00 95.38 105 ARG A CA 1
ATOM 800 C C . ARG A 1 105 ? 13.045 7.446 0.282 1.00 95.38 105 ARG A C 1
ATOM 802 O O . ARG A 1 105 ? 13.074 6.310 0.744 1.00 95.38 105 ARG A O 1
ATOM 809 N N . THR A 1 106 ? 12.007 8.259 0.455 1.00 96.38 106 THR A N 1
ATOM 810 C CA . THR A 1 106 ? 10.858 7.911 1.291 1.00 96.38 106 THR A CA 1
ATOM 811 C C . THR A 1 106 ? 9.729 7.363 0.435 1.00 96.38 106 THR A C 1
ATOM 813 O O . THR A 1 106 ? 9.203 8.034 -0.449 1.00 96.38 106 THR A O 1
ATOM 816 N N . VAL A 1 107 ? 9.329 6.136 0.736 1.00 90.44 107 VAL A N 1
ATOM 817 C CA . VAL A 1 107 ? 8.151 5.491 0.167 1.00 90.44 107 VAL A CA 1
ATOM 818 C C . VAL A 1 107 ? 6.969 5.787 1.078 1.00 90.44 107 VAL A C 1
ATOM 820 O O . VAL A 1 107 ? 7.077 5.585 2.285 1.00 90.44 107 VAL A O 1
ATOM 823 N N . THR A 1 108 ? 5.832 6.188 0.509 1.00 91.56 108 THR A N 1
ATOM 824 C CA . THR A 1 108 ? 4.561 6.305 1.236 1.00 91.56 108 THR A CA 1
ATOM 825 C C . THR A 1 108 ? 3.507 5.426 0.581 1.00 91.56 108 THR A C 1
ATOM 827 O O . THR A 1 108 ? 3.169 5.601 -0.586 1.00 91.56 108 THR A O 1
ATOM 830 N N . LEU A 1 109 ? 2.973 4.487 1.353 1.00 83.81 109 LEU A N 1
ATOM 831 C CA . LEU A 1 109 ? 1.877 3.607 0.974 1.00 83.81 109 LEU A CA 1
ATOM 832 C C . LEU A 1 109 ? 0.597 4.090 1.644 1.00 83.81 109 LEU A C 1
ATOM 834 O O . LEU A 1 109 ? 0.626 4.502 2.803 1.00 83.81 109 LEU A O 1
ATOM 838 N N . SER A 1 110 ? -0.522 4.013 0.932 1.00 87.56 110 SER A N 1
ATOM 839 C CA . SER A 1 110 ? -1.831 4.400 1.457 1.00 87.56 110 SER A CA 1
ATOM 840 C C . SER A 1 110 ? -2.758 3.194 1.462 1.00 87.56 110 SER A C 1
ATOM 842 O O . SER A 1 110 ? -2.881 2.501 0.454 1.00 87.56 110 SER A O 1
ATOM 844 N N . PHE A 1 111 ? -3.390 2.933 2.604 1.00 85.62 111 PHE A N 1
ATOM 845 C CA . PHE A 1 111 ? -4.245 1.775 2.834 1.00 85.62 111 PHE A CA 1
ATOM 846 C C . PHE A 1 111 ? -5.669 2.206 3.150 1.00 85.62 111 PHE A C 1
ATOM 848 O O . PHE A 1 111 ? -5.901 3.046 4.023 1.00 85.62 111 PHE A O 1
ATOM 855 N N . ARG A 1 112 ? -6.641 1.587 2.481 1.00 84.88 112 ARG A N 1
ATOM 856 C CA . ARG A 1 112 ? -8.059 1.889 2.679 1.00 84.88 112 ARG A CA 1
ATOM 857 C C . ARG A 1 112 ? -8.638 1.091 3.856 1.00 84.88 112 ARG A C 1
ATOM 859 O O . ARG A 1 112 ? -8.361 -0.103 3.985 1.00 84.88 112 ARG A O 1
ATOM 866 N N . PRO A 1 113 ? -9.499 1.692 4.698 1.00 86.12 113 PRO A N 1
ATOM 867 C CA . PRO A 1 113 ? -9.993 1.049 5.913 1.00 86.12 113 PRO A CA 1
ATOM 868 C C . PRO A 1 113 ? -11.195 0.117 5.689 1.00 86.12 113 PRO A C 1
ATOM 870 O O . PRO A 1 113 ? -11.792 -0.356 6.652 1.00 86.12 113 PRO A O 1
ATOM 873 N N . ASN A 1 114 ? -11.576 -0.200 4.446 1.00 82.38 114 ASN A N 1
ATOM 874 C CA . ASN A 1 114 ? -12.791 -0.973 4.149 1.00 82.38 114 ASN A CA 1
ATOM 875 C C . ASN A 1 114 ? -12.874 -2.295 4.927 1.00 82.38 114 ASN A C 1
ATOM 877 O O . ASN A 1 114 ? -13.925 -2.617 5.477 1.00 82.38 114 ASN A O 1
ATOM 881 N N . ASN A 1 115 ? -11.780 -3.058 4.995 1.00 83.25 115 ASN A N 1
ATOM 882 C CA . ASN A 1 115 ? -11.765 -4.327 5.727 1.00 83.25 115 ASN A CA 1
ATOM 883 C C . ASN A 1 115 ? -11.592 -4.149 7.241 1.00 83.25 115 ASN A C 1
ATOM 885 O O . ASN A 1 115 ? -12.061 -5.006 7.987 1.00 83.25 115 ASN A O 1
ATOM 889 N N . ILE A 1 116 ? -10.988 -3.044 7.697 1.00 89.81 116 ILE A N 1
ATOM 890 C CA . ILE A 1 116 ? -10.981 -2.658 9.119 1.00 89.81 116 ILE A CA 1
ATOM 891 C C . ILE A 1 116 ? -12.428 -2.505 9.595 1.00 89.81 116 ILE A C 1
ATOM 893 O O . ILE A 1 116 ? -12.838 -3.154 10.556 1.00 89.81 116 ILE A O 1
ATOM 897 N N . LEU A 1 117 ? -13.221 -1.728 8.851 1.00 87.62 117 LEU A N 1
ATOM 898 C CA . LEU A 1 117 ? -14.631 -1.469 9.134 1.00 87.62 117 LEU A CA 1
ATOM 899 C C . LEU A 1 117 ? -15.490 -2.728 8.977 1.00 87.62 117 LEU A C 1
ATOM 901 O O . LEU A 1 117 ? -16.243 -3.089 9.876 1.00 87.62 117 LEU A O 1
ATOM 905 N N . LYS A 1 118 ? -15.346 -3.444 7.854 1.00 85.12 118 LYS A N 1
ATOM 906 C CA . LYS A 1 118 ? -16.123 -4.658 7.554 1.00 85.12 118 LYS A CA 1
ATOM 907 C C . LYS A 1 118 ? -15.950 -5.743 8.614 1.00 85.12 118 LYS A C 1
ATOM 909 O O . LYS A 1 118 ? -16.907 -6.448 8.924 1.00 85.12 118 LYS A O 1
ATOM 914 N N . TYR A 1 119 ? -14.731 -5.930 9.113 1.00 88.88 119 TYR A N 1
ATOM 915 C CA . TYR A 1 119 ? -14.432 -6.959 10.108 1.00 88.88 119 TYR A CA 1
ATOM 916 C C . TYR A 1 119 ? -14.455 -6.433 11.543 1.00 88.88 119 TYR A C 1
ATOM 918 O O . TYR A 1 119 ? -14.254 -7.227 12.460 1.00 88.88 119 TYR A O 1
ATOM 926 N N . ASN A 1 120 ? -14.716 -5.136 11.730 1.00 93.44 120 ASN A N 1
ATOM 927 C CA . ASN A 1 120 ? -14.691 -4.456 13.018 1.00 93.44 120 ASN A CA 1
ATOM 928 C C . ASN A 1 120 ? -13.407 -4.763 13.812 1.00 93.44 120 ASN A C 1
ATOM 930 O O . ASN A 1 120 ? -13.451 -5.147 14.981 1.00 93.44 120 ASN A O 1
ATOM 934 N N . LEU A 1 121 ? -12.258 -4.685 13.135 1.00 94.25 121 LEU A N 1
ATOM 935 C CA . LEU A 1 121 ? -10.963 -5.054 13.705 1.00 94.25 121 LEU A CA 1
ATOM 936 C C . LEU A 1 121 ? -10.251 -3.820 14.236 1.00 94.25 121 LEU A C 1
ATOM 938 O O . LEU A 1 121 ? -10.005 -2.888 13.485 1.00 94.25 121 LEU A O 1
ATOM 942 N N . SER A 1 122 ? -9.873 -3.839 15.510 1.00 96.31 122 SER A N 1
ATOM 943 C CA . SER A 1 122 ? -8.943 -2.856 16.066 1.00 96.31 122 SER A CA 1
ATOM 944 C C . SER A 1 122 ? -7.492 -3.292 15.855 1.00 96.31 122 SER A C 1
ATOM 946 O O . SER A 1 122 ? -7.186 -4.485 15.799 1.00 96.31 122 SER A O 1
ATOM 948 N N . GLY A 1 123 ? -6.593 -2.313 15.792 1.00 93.56 123 GLY A N 1
ATOM 949 C CA . GLY A 1 123 ? -5.152 -2.530 15.791 1.00 93.56 123 GLY A CA 1
ATOM 950 C C . GLY A 1 123 ? -4.598 -3.020 17.144 1.00 93.56 123 GLY A C 1
ATOM 951 O O . GLY A 1 123 ? -5.350 -3.241 18.101 1.00 93.56 123 GLY A O 1
ATOM 952 N N . PRO A 1 124 ? -3.266 -3.156 17.265 1.00 96.50 124 PRO A N 1
ATOM 953 C CA . PRO A 1 124 ? -2.259 -2.690 16.311 1.00 96.50 124 PRO A CA 1
ATOM 954 C C . PRO A 1 124 ? -2.295 -3.471 14.994 1.00 96.50 124 PRO A C 1
ATOM 956 O O . PRO A 1 124 ? -2.460 -4.691 14.976 1.00 96.50 124 PRO A O 1
ATOM 959 N N . TYR A 1 125 ? -2.145 -2.751 13.889 1.00 97.50 125 TYR A N 1
ATOM 960 C CA . TYR A 1 125 ? -1.938 -3.339 12.573 1.00 97.50 125 TYR A CA 1
ATOM 961 C C . TYR A 1 125 ? -0.443 -3.521 12.336 1.00 97.50 125 TYR A C 1
ATOM 963 O O . TYR A 1 125 ? 0.375 -2.837 12.949 1.00 97.50 125 TYR A O 1
ATOM 971 N N . ARG A 1 126 ? -0.068 -4.418 11.431 1.00 97.50 126 ARG A N 1
ATOM 972 C CA . ARG A 1 126 ? 1.308 -4.507 10.931 1.00 97.50 126 ARG A CA 1
ATOM 973 C C . ARG A 1 126 ? 1.334 -4.218 9.443 1.00 97.50 126 ARG A C 1
ATOM 975 O O . ARG A 1 126 ? 0.349 -4.471 8.753 1.00 97.50 126 ARG A O 1
ATOM 982 N N . VAL A 1 127 ? 2.462 -3.723 8.956 1.00 97.56 127 VAL A N 1
ATOM 983 C CA . VAL A 1 127 ? 2.709 -3.602 7.519 1.00 97.56 127 VAL A CA 1
ATOM 984 C C . VAL A 1 127 ? 3.810 -4.570 7.125 1.00 97.56 127 VAL A C 1
ATOM 986 O O . VAL A 1 127 ? 4.857 -4.637 7.775 1.00 97.56 127 VAL A O 1
ATOM 989 N N . THR A 1 128 ? 3.563 -5.317 6.056 1.00 96.25 128 THR A N 1
ATOM 990 C CA . THR A 1 128 ? 4.577 -6.107 5.363 1.00 96.25 128 THR A CA 1
ATOM 991 C C . THR A 1 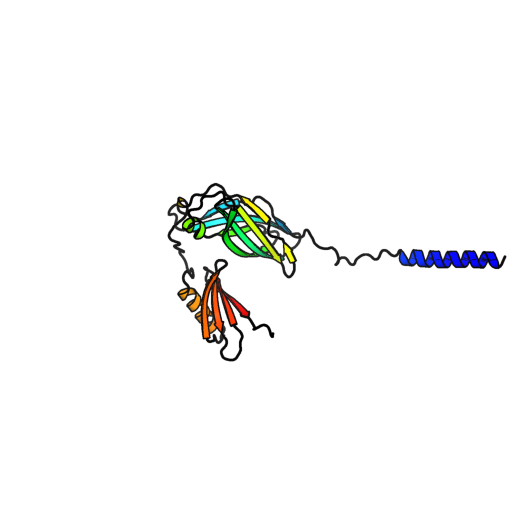128 ? 4.853 -5.516 3.990 1.00 96.25 128 THR A C 1
ATOM 993 O O . THR A 1 128 ? 3.924 -5.058 3.330 1.00 96.25 128 THR A O 1
ATOM 996 N N . ILE A 1 129 ? 6.116 -5.499 3.559 1.00 94.12 129 ILE A N 1
ATOM 997 C CA . ILE A 1 129 ? 6.526 -4.943 2.263 1.00 94.12 129 ILE A CA 1
ATOM 998 C C . ILE A 1 129 ? 7.392 -5.924 1.494 1.00 94.12 129 ILE A C 1
ATOM 1000 O O . ILE A 1 129 ? 8.330 -6.483 2.056 1.00 94.12 129 ILE A O 1
ATOM 1004 N N . GLY A 1 130 ? 7.085 -6.071 0.206 1.00 89.75 130 GLY A N 1
ATOM 1005 C CA . GLY A 1 130 ? 7.944 -6.671 -0.811 1.00 89.75 130 GLY A CA 1
ATOM 1006 C C . GLY A 1 130 ? 8.308 -5.649 -1.891 1.00 89.75 130 GLY A C 1
ATOM 1007 O O . GLY A 1 130 ? 7.559 -4.700 -2.147 1.00 89.75 130 GLY A O 1
ATOM 1008 N N . ILE A 1 131 ? 9.466 -5.841 -2.522 1.00 88.62 131 ILE A N 1
ATOM 1009 C CA . ILE A 1 131 ? 10.014 -4.925 -3.533 1.00 88.62 131 ILE A CA 1
ATOM 1010 C C . ILE A 1 131 ? 10.410 -5.725 -4.760 1.00 88.62 131 ILE A C 1
ATOM 1012 O O . ILE A 1 131 ? 10.972 -6.802 -4.625 1.00 88.62 131 ILE A O 1
ATOM 1016 N N . LYS A 1 132 ? 10.154 -5.194 -5.954 1.00 82.50 132 LYS A N 1
ATOM 1017 C CA . LYS A 1 132 ? 10.596 -5.800 -7.212 1.00 82.50 132 LYS A CA 1
ATOM 1018 C C . LYS A 1 132 ? 11.311 -4.786 -8.101 1.00 82.50 132 LYS A C 1
ATOM 1020 O O . LYS A 1 132 ? 10.824 -3.667 -8.253 1.00 82.50 132 LYS A O 1
ATOM 1025 N N . ALA A 1 133 ? 12.407 -5.197 -8.734 1.00 81.50 133 ALA A N 1
ATOM 1026 C CA . ALA A 1 133 ? 13.108 -4.450 -9.778 1.00 81.50 133 ALA A CA 1
ATOM 1027 C C . ALA A 1 133 ? 13.544 -5.403 -10.900 1.00 81.50 133 ALA A C 1
ATOM 1029 O O . ALA A 1 133 ? 14.425 -6.236 -10.712 1.00 81.50 133 ALA A O 1
ATOM 1030 N N . GLY A 1 134 ? 12.924 -5.298 -12.080 1.00 75.44 134 GLY A N 1
ATOM 103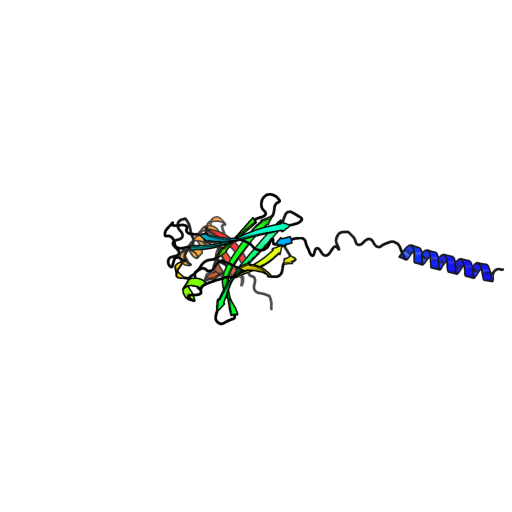1 C CA . GLY A 1 134 ? 13.180 -6.242 -13.174 1.00 75.44 134 GLY A CA 1
ATOM 1032 C C . GLY A 1 134 ? 12.883 -7.689 -12.757 1.00 75.44 134 GLY A C 1
ATOM 1033 O O . GLY A 1 134 ? 11.763 -7.986 -12.331 1.00 75.44 134 GLY A O 1
ATOM 1034 N N . ASP A 1 135 ? 13.889 -8.558 -12.866 1.00 76.62 135 ASP A N 1
ATOM 1035 C CA . ASP A 1 135 ? 13.825 -9.970 -12.457 1.00 76.62 135 ASP A CA 1
ATOM 1036 C C . ASP A 1 135 ? 14.230 -10.205 -10.992 1.00 76.62 135 ASP A C 1
ATOM 1038 O O . ASP A 1 135 ? 14.119 -11.325 -10.502 1.00 76.62 135 ASP A O 1
ATOM 1042 N N . TRP A 1 136 ? 14.674 -9.161 -10.287 1.00 81.00 136 TRP A N 1
ATOM 1043 C CA . TRP A 1 136 ? 15.037 -9.222 -8.874 1.00 81.00 136 TRP A CA 1
ATOM 1044 C C . TRP A 1 136 ? 13.846 -8.876 -7.974 1.00 81.00 136 TRP A C 1
ATOM 1046 O O . TRP A 1 136 ? 13.082 -7.945 -8.261 1.00 81.00 136 TRP A O 1
ATOM 1056 N N . ASP A 1 137 ? 13.716 -9.586 -6.853 1.00 83.00 137 ASP A N 1
ATOM 1057 C CA . ASP A 1 137 ? 12.740 -9.305 -5.807 1.00 83.00 137 ASP A CA 1
ATOM 1058 C C . ASP A 1 137 ? 13.340 -9.387 -4.396 1.00 83.00 137 ASP A C 1
ATOM 1060 O O . ASP A 1 137 ? 14.129 -10.272 -4.072 1.00 83.00 137 ASP A O 1
ATOM 1064 N N . LEU A 1 138 ? 12.934 -8.446 -3.541 1.00 84.38 138 LEU A N 1
ATOM 1065 C CA . LEU A 1 138 ? 13.114 -8.517 -2.099 1.00 84.38 138 LEU A CA 1
ATOM 1066 C C . LEU A 1 138 ? 11.897 -9.232 -1.495 1.00 84.38 138 LEU A C 1
ATOM 1068 O O . LEU A 1 138 ? 10.773 -8.718 -1.629 1.00 84.38 138 LEU A O 1
ATOM 1072 N N . PRO A 1 139 ? 12.097 -10.355 -0.782 1.00 83.38 139 PRO A N 1
ATOM 1073 C CA . PRO A 1 139 ? 11.016 -11.065 -0.119 1.00 83.38 139 PRO A CA 1
ATOM 1074 C C . PRO A 1 139 ? 10.229 -10.178 0.842 1.00 83.38 139 PRO A C 1
ATOM 1076 O O . PRO A 1 139 ? 10.752 -9.249 1.459 1.00 83.38 139 PRO A O 1
ATOM 1079 N N . THR A 1 140 ? 8.946 -10.503 0.994 1.00 88.62 140 THR A N 1
ATOM 1080 C CA . THR A 1 140 ? 8.053 -9.753 1.876 1.00 88.62 140 THR A CA 1
ATOM 1081 C C . THR A 1 140 ? 8.508 -9.852 3.333 1.00 88.62 140 THR A C 1
ATOM 1083 O O . THR A 1 140 ? 8.648 -10.951 3.867 1.00 88.62 140 THR A O 1
ATOM 1086 N N . GLN A 1 141 ? 8.680 -8.708 3.996 1.00 93.31 141 GLN A N 1
ATOM 1087 C CA . GLN A 1 141 ? 9.101 -8.629 5.399 1.00 93.31 141 GLN A CA 1
ATOM 1088 C C . GLN A 1 141 ? 8.258 -7.637 6.203 1.00 93.31 141 GLN A C 1
ATOM 1090 O O . GLN A 1 141 ? 7.691 -6.699 5.645 1.00 93.31 141 GLN A O 1
ATOM 1095 N N . VAL A 1 142 ? 8.163 -7.843 7.520 1.00 96.19 142 VAL A N 1
ATOM 1096 C CA . VAL A 1 142 ? 7.457 -6.928 8.433 1.00 96.19 142 VAL A CA 1
ATOM 1097 C C . VAL A 1 142 ? 8.303 -5.675 8.644 1.00 96.19 142 VAL A C 1
ATOM 1099 O O . VAL A 1 142 ? 9.462 -5.772 9.033 1.00 96.19 142 VAL A O 1
ATOM 1102 N N . VAL A 1 143 ? 7.707 -4.505 8.426 1.00 95.88 143 VAL A N 1
ATOM 1103 C CA . VAL A 1 143 ? 8.416 -3.210 8.428 1.00 95.88 143 VAL A CA 1
ATOM 1104 C C . VAL A 1 143 ? 7.895 -2.220 9.467 1.00 95.88 143 VAL A C 1
ATOM 1106 O O . VAL A 1 143 ? 8.468 -1.148 9.652 1.00 95.88 143 VAL A O 1
ATOM 1109 N N . GLY A 1 144 ? 6.813 -2.557 10.167 1.00 95.00 144 GLY A N 1
ATOM 1110 C CA . GLY A 1 144 ? 6.283 -1.709 11.225 1.00 95.00 144 GLY A CA 1
ATOM 1111 C C . GLY A 1 144 ? 4.986 -2.227 11.824 1.00 95.00 144 GLY A C 1
ATOM 1112 O O . GLY A 1 144 ? 4.253 -2.997 11.199 1.00 95.00 144 GLY A O 1
ATOM 1113 N N . PHE A 1 145 ? 4.709 -1.755 13.037 1.00 97.06 145 PHE A N 1
ATOM 1114 C CA . PHE A 1 145 ? 3.443 -1.937 13.737 1.00 97.06 145 PHE A CA 1
ATOM 1115 C C . PHE A 1 145 ? 2.830 -0.568 14.007 1.00 97.06 145 PHE A C 1
ATOM 1117 O O . PHE A 1 145 ? 3.521 0.348 14.455 1.00 97.06 145 PHE A O 1
ATOM 1124 N N . SER A 1 146 ? 1.542 -0.424 13.720 1.00 97.00 146 SER A N 1
ATOM 1125 C CA . SER A 1 146 ? 0.823 0.814 13.970 1.00 97.00 146 SER A CA 1
ATOM 1126 C C . SER A 1 146 ? 0.568 1.001 15.467 1.00 97.00 146 SER A C 1
ATOM 1128 O O . SER A 1 146 ? 0.495 0.022 16.220 1.00 97.00 146 SER A O 1
ATOM 1130 N N . PRO A 1 147 ? 0.306 2.242 15.907 1.00 95.75 147 PRO A N 1
ATOM 1131 C CA . PRO A 1 147 ? -0.453 2.478 17.124 1.00 95.75 147 PRO A CA 1
ATOM 1132 C C . PRO A 1 147 ? -1.793 1.728 17.105 1.00 95.75 147 PRO A C 1
ATOM 1134 O O . PRO A 1 147 ? -2.265 1.246 16.067 1.00 95.75 147 PRO A O 1
ATOM 1137 N N . LYS A 1 148 ? -2.438 1.640 18.267 1.00 95.75 148 LYS A N 1
ATOM 1138 C CA . LYS A 1 148 ? -3.778 1.067 18.353 1.00 95.75 148 LYS A CA 1
ATOM 1139 C C . LYS A 1 148 ? -4.787 2.039 17.738 1.00 95.75 148 LYS A C 1
ATOM 1141 O O . LYS A 1 148 ? -5.081 3.064 18.340 1.00 95.75 148 LYS A O 1
ATOM 1146 N N . TYR A 1 149 ? -5.312 1.680 16.573 1.00 96.00 149 TYR A N 1
ATOM 1147 C CA . TYR A 1 149 ? -6.455 2.343 15.948 1.00 96.00 149 TYR A CA 1
ATOM 1148 C C . TYR A 1 149 ? -7.712 1.501 16.149 1.00 96.00 149 TYR A C 1
ATOM 1150 O O . TYR A 1 149 ? -7.641 0.268 16.169 1.00 96.00 149 TYR A O 1
ATOM 1158 N N . ALA A 1 150 ? -8.852 2.153 16.296 1.00 95.56 150 ALA A N 1
ATOM 1159 C CA . ALA A 1 150 ? -10.149 1.522 16.447 1.00 95.56 150 ALA A CA 1
ATOM 1160 C C . ALA A 1 150 ? -10.994 1.734 15.175 1.00 95.56 150 ALA A C 1
ATOM 1162 O O . ALA A 1 150 ? -10.767 2.703 14.451 1.00 95.56 150 ALA A O 1
ATOM 1163 N N . PRO A 1 151 ? -11.953 0.846 14.854 1.00 93.50 151 PRO A N 1
ATOM 1164 C CA . PRO A 1 151 ? -12.855 1.027 13.713 1.00 93.50 151 PRO A CA 1
ATOM 1165 C C . PRO A 1 151 ? -13.560 2.388 13.707 1.00 93.50 151 PRO A C 1
ATOM 1167 O O . PRO A 1 151 ? -13.821 2.946 12.646 1.00 93.50 151 PRO A O 1
ATOM 1170 N N . GLU A 1 152 ? -13.816 2.947 14.888 1.00 94.38 152 GLU A N 1
ATOM 1171 C CA . GLU A 1 152 ? -14.435 4.253 15.065 1.00 94.38 152 GLU A CA 1
ATOM 1172 C C . GLU A 1 152 ? -13.537 5.404 14.604 1.00 94.38 152 GLU A C 1
ATOM 1174 O O . GLU A 1 152 ? -14.062 6.481 14.355 1.00 94.38 152 GLU A O 1
ATOM 1179 N N . ASP A 1 153 ? -12.227 5.214 14.452 1.00 94.62 153 ASP A N 1
ATOM 1180 C CA . ASP A 1 153 ? -11.316 6.251 13.951 1.00 94.62 153 ASP A CA 1
ATOM 1181 C C . ASP A 1 153 ? -11.457 6.469 12.434 1.00 94.62 153 ASP A C 1
ATOM 1183 O O . ASP A 1 153 ? -10.900 7.422 11.896 1.00 94.62 153 ASP A O 1
ATOM 1187 N N . PHE A 1 154 ? -12.198 5.606 11.730 1.00 91.88 154 PHE A N 1
ATOM 1188 C CA . PHE A 1 154 ? -12.275 5.588 10.269 1.00 91.88 154 PHE A CA 1
ATOM 1189 C C . PHE A 1 154 ? -13.638 6.018 9.738 1.00 91.88 154 PHE A C 1
ATOM 1191 O O . PHE A 1 154 ? -14.684 5.763 10.342 1.00 91.88 154 PHE A O 1
ATOM 1198 N N . SER A 1 155 ? -13.629 6.646 8.563 1.00 85.00 155 SER A N 1
ATOM 1199 C CA . SER A 1 155 ? -14.855 7.092 7.914 1.00 85.00 155 SER A CA 1
ATOM 1200 C C . SER A 1 155 ? -15.565 5.913 7.256 1.00 85.00 155 SER A C 1
ATOM 1202 O O . SER A 1 155 ? -14.993 5.179 6.448 1.00 85.00 155 SER A O 1
ATOM 1204 N N . ALA A 1 156 ? -16.851 5.738 7.571 1.00 70.75 156 ALA A N 1
ATOM 1205 C CA . ALA A 1 156 ? -17.707 4.760 6.899 1.00 70.75 156 ALA A CA 1
ATOM 1206 C C . ALA A 1 156 ? -18.065 5.184 5.462 1.00 70.75 156 ALA A C 1
ATOM 1208 O O . ALA A 1 156 ? -18.500 4.356 4.658 1.00 70.75 156 ALA A O 1
ATOM 1209 N N . GLN A 1 157 ? -17.901 6.471 5.139 1.00 57.12 157 GLN A N 1
ATOM 1210 C CA . GLN A 1 157 ? -18.175 7.041 3.827 1.00 57.12 157 GLN A CA 1
ATOM 1211 C C . GLN A 1 157 ? -16.856 7.438 3.173 1.00 57.12 157 GLN A C 1
ATOM 1213 O O . GLN A 1 157 ? -16.274 8.461 3.498 1.00 57.12 157 GLN A O 1
ATOM 1218 N N . VAL A 1 158 ? -16.405 6.664 2.187 1.00 49.06 158 VAL A N 1
ATOM 1219 C CA . VAL A 1 158 ? -15.258 7.050 1.356 1.00 49.06 158 VAL A CA 1
ATOM 1220 C C . VAL A 1 158 ? -15.693 8.197 0.426 1.00 49.06 158 VAL A C 1
ATOM 1222 O O . VAL A 1 158 ? -16.034 7.977 -0.737 1.00 49.06 158 VAL A O 1
ATOM 1225 N N . LYS A 1 159 ? -15.756 9.433 0.935 1.00 42.28 159 LYS A N 1
ATOM 1226 C CA . LYS A 1 159 ? -16.013 10.637 0.135 1.00 42.28 159 LYS A CA 1
ATOM 1227 C C . LYS A 1 159 ? -14.697 11.137 -0.443 1.00 42.28 159 LYS A C 1
ATOM 1229 O O . LYS A 1 159 ? -14.058 12.033 0.085 1.00 42.28 159 LYS A O 1
ATOM 1234 N N . VAL A 1 160 ? -14.280 10.549 -1.561 1.00 43.09 160 VAL A N 1
ATOM 1235 C CA . VAL A 1 160 ? -13.078 11.020 -2.262 1.00 43.09 160 VAL A CA 1
ATOM 1236 C C . VAL A 1 160 ? -13.401 12.319 -2.996 1.00 43.09 160 VAL A C 1
ATOM 1238 O O . VAL A 1 160 ? -13.976 12.309 -4.088 1.00 43.09 160 VAL A O 1
ATOM 1241 N N . GLN A 1 161 ? -13.058 13.454 -2.395 1.00 37.03 161 GLN A N 1
ATOM 1242 C CA . GLN A 1 161 ? -13.240 14.756 -3.016 1.00 37.03 161 GLN A CA 1
ATOM 1243 C C . GLN A 1 161 ? -11.988 15.128 -3.818 1.00 37.03 161 GLN A C 1
ATOM 1245 O O . GLN A 1 161 ? -11.041 15.675 -3.279 1.00 37.03 161 GLN A O 1
ATOM 1250 N N . GLN A 1 162 ? -12.012 14.735 -5.099 1.00 37.03 162 GLN A N 1
ATOM 1251 C CA . GLN A 1 162 ? -11.632 15.456 -6.334 1.00 37.03 162 GLN A CA 1
ATOM 1252 C C . GLN A 1 162 ? -11.066 14.480 -7.388 1.00 37.03 162 GLN A C 1
ATOM 1254 O O . GLN A 1 162 ? -10.010 13.886 -7.223 1.00 37.03 162 GLN A O 1
ATOM 1259 N N . ALA A 1 163 ? -11.840 14.311 -8.470 1.00 45.38 163 ALA A N 1
ATOM 1260 C CA . ALA A 1 163 ? -11.589 13.491 -9.667 1.00 45.38 163 ALA A CA 1
ATOM 1261 C C . ALA A 1 163 ? -11.440 11.964 -9.491 1.00 45.38 163 ALA A C 1
ATOM 1263 O O . ALA A 1 163 ? -10.949 11.292 -10.396 1.00 45.38 163 ALA A O 1
ATOM 1264 N N . ALA A 1 164 ? -11.924 11.394 -8.384 1.00 57.34 164 ALA A N 1
ATOM 1265 C CA . ALA A 1 164 ? -11.737 9.976 -8.131 1.00 57.34 164 ALA A CA 1
ATOM 1266 C C . ALA A 1 164 ? -12.673 9.076 -8.948 1.00 57.34 164 ALA A C 1
ATOM 1268 O O . ALA A 1 164 ? -13.899 9.145 -8.816 1.00 57.34 164 ALA A O 1
ATOM 1269 N N . ILE A 1 165 ? -12.104 8.175 -9.743 1.00 67.19 165 ILE A N 1
ATOM 1270 C CA . ILE A 1 165 ? -12.828 7.037 -10.303 1.00 67.19 165 ILE A CA 1
ATOM 1271 C C . ILE A 1 165 ? -13.215 6.121 -9.138 1.00 67.19 165 ILE A C 1
ATOM 1273 O O . ILE A 1 165 ? -12.442 5.284 -8.677 1.00 67.19 165 ILE A O 1
ATOM 1277 N N . SER A 1 166 ? -14.430 6.314 -8.629 1.00 66.88 166 SER A N 1
ATOM 1278 C CA . SER A 1 166 ? -14.930 5.700 -7.395 1.00 66.88 166 SER A CA 1
ATOM 1279 C C . SER A 1 166 ? -15.972 4.612 -7.643 1.00 66.88 166 SER A C 1
ATOM 1281 O O . SER A 1 166 ? -16.472 3.997 -6.704 1.00 66.88 166 SER A O 1
ATOM 1283 N N . SER A 1 167 ? -16.289 4.332 -8.908 1.00 69.81 167 SER A N 1
ATOM 1284 C CA . SER A 1 167 ? -17.241 3.294 -9.293 1.00 69.81 167 SER A CA 1
ATOM 1285 C C . SER A 1 167 ? -16.790 2.519 -10.524 1.00 69.81 167 SER A C 1
ATOM 1287 O O . SER A 1 167 ? -16.132 3.054 -11.419 1.00 69.81 167 SER A O 1
ATOM 1289 N N . ALA A 1 168 ? -17.250 1.270 -10.620 1.00 69.00 168 ALA A N 1
ATOM 1290 C CA . ALA A 1 168 ? -17.028 0.417 -11.783 1.00 69.00 168 ALA A CA 1
ATOM 1291 C C . ALA A 1 168 ? -17.491 1.077 -13.098 1.00 69.00 168 ALA A C 1
ATOM 1293 O O . ALA A 1 168 ? -16.831 0.967 -14.131 1.00 69.00 168 ALA A O 1
ATOM 1294 N N . THR A 1 169 ? -18.602 1.820 -13.053 1.00 71.62 169 THR A N 1
ATOM 1295 C CA . THR A 1 169 ? -19.133 2.571 -14.199 1.00 71.62 169 THR A CA 1
ATOM 1296 C C . THR A 1 169 ? -18.201 3.705 -14.622 1.00 71.62 169 THR A C 1
ATOM 1298 O O . THR A 1 169 ? -17.984 3.903 -15.817 1.00 71.62 169 THR A O 1
ATOM 1301 N N . GLN A 1 170 ? -17.630 4.446 -13.669 1.00 74.00 170 GLN A N 1
ATOM 1302 C CA . GLN A 1 170 ? -16.651 5.494 -13.969 1.00 74.00 170 GLN A CA 1
ATOM 1303 C C . GLN A 1 170 ? -15.349 4.901 -14.509 1.00 74.00 170 GLN A C 1
ATOM 1305 O O . GLN A 1 170 ? -14.812 5.434 -15.475 1.00 74.00 170 GLN A O 1
ATOM 1310 N N . ALA A 1 171 ? -14.893 3.772 -13.962 1.00 80.12 171 ALA A N 1
ATOM 1311 C CA . ALA A 1 171 ? -13.690 3.094 -14.432 1.00 80.12 171 ALA A CA 1
ATOM 1312 C C . ALA A 1 171 ? -13.841 2.632 -15.880 1.00 80.12 171 ALA A C 1
ATOM 1314 O O . ALA A 1 171 ? -12.988 2.906 -16.724 1.00 80.12 171 ALA A O 1
ATOM 1315 N N . LYS A 1 172 ? -14.981 2.011 -16.198 1.00 84.12 172 LYS A N 1
ATOM 1316 C CA . LYS A 1 172 ? -15.319 1.616 -17.565 1.00 84.12 172 LYS A CA 1
ATOM 1317 C C . LYS A 1 172 ? -15.334 2.813 -18.518 1.00 84.12 172 LYS A C 1
ATOM 1319 O O . LYS A 1 172 ? -14.694 2.752 -19.564 1.00 84.12 172 LYS A O 1
ATOM 1324 N N . ARG A 1 173 ? -16.016 3.904 -18.149 1.00 76.81 173 ARG A N 1
ATOM 1325 C CA . ARG A 1 173 ? -16.097 5.123 -18.975 1.00 76.81 173 ARG A CA 1
ATOM 1326 C C . ARG A 1 173 ? -14.731 5.763 -19.207 1.00 76.81 173 ARG A C 1
ATOM 1328 O O . ARG A 1 173 ? -14.456 6.225 -20.313 1.00 76.81 173 ARG A O 1
ATOM 1335 N N . ALA A 1 174 ? -13.877 5.781 -18.189 1.00 81.06 174 ALA A N 1
ATOM 1336 C CA . ALA A 1 174 ? -12.531 6.323 -18.302 1.00 81.06 174 ALA A CA 1
ATOM 1337 C C . ALA A 1 174 ? -11.686 5.519 -19.298 1.00 81.06 174 ALA A C 1
ATOM 1339 O O . ALA A 1 174 ? -11.042 6.105 -20.166 1.00 81.06 174 ALA A O 1
ATOM 1340 N N . VAL A 1 175 ? -11.780 4.187 -19.254 1.00 85.88 175 VAL A N 1
ATOM 1341 C CA . VAL A 1 175 ? -11.119 3.296 -20.220 1.00 85.88 175 VAL A CA 1
ATOM 1342 C C . VAL A 1 175 ? -11.646 3.492 -21.637 1.00 85.88 175 VAL A C 1
ATOM 1344 O O . VAL A 1 175 ? -10.851 3.579 -22.567 1.00 85.88 175 VAL A O 1
ATOM 1347 N N . GLU A 1 176 ? -12.960 3.619 -21.822 1.00 84.31 176 GLU A N 1
ATOM 1348 C CA . GLU A 1 176 ? -13.556 3.886 -23.141 1.00 84.31 176 GLU A CA 1
ATOM 1349 C C . GLU A 1 176 ? -13.083 5.220 -23.725 1.00 84.31 176 GLU A C 1
ATOM 1351 O O . GLU A 1 176 ? -12.705 5.297 -24.895 1.00 84.31 176 GLU A O 1
ATOM 1356 N N . THR A 1 177 ? -13.036 6.255 -22.887 1.00 72.94 177 THR A N 1
ATOM 1357 C CA . THR A 1 177 ? -12.584 7.597 -23.276 1.00 72.94 177 THR A CA 1
ATOM 1358 C C . THR A 1 177 ? -11.106 7.588 -23.660 1.00 72.94 177 THR A C 1
ATOM 1360 O O . THR A 1 177 ? -10.726 8.078 -24.724 1.00 72.94 177 THR A O 1
ATOM 1363 N N . TRP A 1 178 ? -10.268 6.975 -22.826 1.00 84.12 178 TRP A N 1
ATOM 1364 C CA . TRP A 1 178 ? -8.834 6.854 -23.065 1.00 84.12 178 TRP A CA 1
ATOM 1365 C C . TRP A 1 178 ? -8.520 6.028 -24.314 1.00 84.12 178 TRP A C 1
ATOM 1367 O O . TRP A 1 178 ? -7.685 6.429 -25.125 1.00 84.12 178 TRP A O 1
ATOM 1377 N N . ALA A 1 179 ? -9.223 4.911 -24.519 1.00 83.88 179 ALA A N 1
ATOM 1378 C CA . ALA A 1 179 ? -9.029 4.066 -25.690 1.00 83.88 179 ALA A CA 1
ATOM 1379 C C . ALA A 1 179 ? -9.418 4.800 -26.978 1.00 83.88 179 ALA A C 1
ATOM 1381 O O . ALA A 1 179 ? -8.679 4.735 -27.958 1.00 83.88 179 ALA A O 1
ATOM 1382 N N . SER A 1 180 ? -10.513 5.569 -26.955 1.00 76.88 180 SER A N 1
ATOM 1383 C CA . SER A 1 180 ? -10.896 6.438 -28.072 1.00 76.88 180 SER A CA 1
ATOM 1384 C C . SER A 1 180 ? -9.814 7.475 -28.379 1.00 76.88 180 SER A C 1
ATOM 1386 O O . SER A 1 180 ? -9.462 7.657 -29.542 1.00 76.88 180 SER A O 1
ATOM 1388 N N . TYR A 1 181 ? -9.248 8.120 -27.354 1.00 71.06 181 TYR A N 1
ATOM 1389 C CA . TYR A 1 181 ? -8.158 9.089 -27.522 1.00 71.06 181 TYR A CA 1
ATOM 1390 C C . TYR A 1 181 ? -6.891 8.455 -28.119 1.00 71.06 181 TYR A C 1
ATOM 1392 O O . TYR A 1 181 ? -6.210 9.062 -28.941 1.00 71.06 181 TYR A O 1
ATOM 1400 N N . LYS A 1 182 ? -6.585 7.208 -27.746 1.00 78.62 182 LYS A N 1
ATOM 1401 C CA . LYS A 1 182 ? -5.446 6.438 -28.270 1.00 78.62 182 LYS A CA 1
ATOM 1402 C C . LYS A 1 182 ? -5.749 5.685 -29.571 1.00 78.62 182 LYS A C 1
ATOM 1404 O O . LYS A 1 182 ? -4.912 4.901 -30.011 1.00 78.62 182 LYS A O 1
ATOM 1409 N N . ALA A 1 183 ? -6.921 5.899 -30.175 1.00 87.62 183 ALA A N 1
ATOM 1410 C CA . ALA A 1 183 ? -7.405 5.170 -31.350 1.00 87.62 183 ALA A CA 1
ATOM 1411 C C . ALA A 1 183 ? -7.369 3.630 -31.194 1.00 87.62 183 ALA A C 1
ATOM 1413 O O . ALA A 1 183 ? -7.264 2.887 -32.173 1.00 87.62 183 ALA A O 1
ATOM 1414 N N . LEU A 1 184 ? -7.483 3.137 -29.959 1.00 84.94 184 LEU A N 1
ATOM 1415 C CA . LEU A 1 184 ? -7.526 1.717 -29.640 1.00 84.94 184 LEU A CA 1
ATOM 1416 C C . LEU A 1 184 ? -8.964 1.207 -29.770 1.00 84.94 184 LEU A C 1
ATOM 1418 O O . LEU A 1 184 ? -9.877 1.668 -29.084 1.00 84.94 184 LEU A O 1
ATOM 1422 N N . ARG A 1 185 ? -9.174 0.211 -30.633 1.00 87.19 185 ARG A N 1
ATOM 1423 C CA . ARG A 1 185 ? -10.479 -0.447 -30.768 1.00 87.19 185 ARG A CA 1
ATOM 1424 C C . ARG A 1 185 ? -10.691 -1.442 -29.634 1.00 87.19 185 ARG A C 1
ATOM 1426 O O . ARG A 1 185 ? -10.156 -2.548 -29.665 1.00 87.19 185 ARG A O 1
ATOM 1433 N N . LEU A 1 186 ? -11.509 -1.049 -28.663 1.00 84.94 186 LEU A N 1
ATOM 1434 C CA . LEU A 1 186 ? -11.999 -1.953 -27.627 1.00 84.94 186 LEU A CA 1
ATOM 1435 C C . LEU A 1 186 ? -12.901 -3.032 -28.247 1.00 84.94 186 LEU A C 1
ATOM 1437 O O . LEU A 1 186 ? -13.666 -2.767 -29.175 1.00 84.94 186 LEU A O 1
ATOM 1441 N N . GLY A 1 187 ? -12.769 -4.266 -27.761 1.00 88.62 187 GLY A N 1
ATOM 1442 C CA . GLY A 1 187 ? -13.585 -5.399 -28.194 1.00 88.62 187 GLY A CA 1
ATOM 1443 C C . GLY A 1 187 ? -14.844 -5.586 -27.339 1.00 88.62 187 GLY A C 1
ATOM 1444 O O . GLY A 1 187 ? -15.455 -4.619 -26.893 1.00 88.62 187 GLY A O 1
ATOM 1445 N N . GLN A 1 188 ? -15.252 -6.833 -27.103 1.00 91.31 188 GLN A N 1
ATOM 1446 C CA . GLN A 1 188 ? -16.400 -7.144 -26.250 1.00 91.31 188 GLN A CA 1
ATOM 1447 C C . GLN A 1 188 ? -16.043 -6.924 -24.778 1.00 91.31 188 GLN A C 1
ATOM 1449 O O . GLN A 1 188 ? -15.101 -7.525 -24.272 1.00 91.31 188 GLN A O 1
ATOM 1454 N N . PHE A 1 189 ? -16.823 -6.105 -24.078 1.00 88.81 189 PHE A N 1
ATOM 1455 C CA . PHE A 1 189 ? -16.676 -5.909 -22.638 1.00 88.81 189 PHE A CA 1
ATOM 1456 C C . PHE A 1 189 ? -16.890 -7.223 -21.869 1.00 88.81 189 PHE A C 1
ATOM 1458 O O . PHE A 1 189 ? -17.882 -7.916 -22.098 1.00 88.81 189 PHE A O 1
ATOM 1465 N N . LEU A 1 190 ? -15.962 -7.552 -20.967 1.00 84.25 190 LEU A N 1
ATOM 1466 C CA . LEU A 1 190 ? -16.012 -8.757 -20.136 1.00 84.25 190 LEU A CA 1
ATOM 1467 C C . LEU A 1 190 ? -16.460 -8.460 -18.705 1.00 84.25 190 LEU A C 1
ATOM 1469 O O . LEU A 1 190 ? -17.264 -9.206 -18.152 1.00 84.25 190 LEU A O 1
ATOM 1473 N N . GLY A 1 191 ? -15.963 -7.378 -18.107 1.00 73.38 191 GLY A N 1
ATOM 1474 C CA . GLY A 1 191 ? -16.285 -7.055 -16.723 1.00 73.38 191 GLY A CA 1
ATOM 1475 C C . GLY A 1 191 ? -15.430 -5.944 -16.133 1.00 73.38 191 GLY A C 1
ATOM 1476 O O . GLY A 1 191 ? -14.464 -5.474 -16.739 1.00 73.38 191 GLY A O 1
ATOM 1477 N N . VAL A 1 192 ? -15.824 -5.521 -14.932 1.00 76.81 192 VAL A N 1
ATOM 1478 C CA . VAL A 1 192 ? -15.057 -4.612 -14.078 1.00 76.81 192 VAL A CA 1
ATOM 1479 C C . VAL A 1 192 ? -14.916 -5.260 -12.706 1.00 76.81 192 VAL A C 1
ATOM 1481 O O . VAL A 1 192 ? -15.904 -5.726 -12.140 1.00 76.81 192 VAL A O 1
ATOM 1484 N N . SER A 1 193 ? -13.708 -5.263 -12.159 1.00 70.31 193 SER A N 1
ATOM 1485 C CA . SER A 1 193 ? -13.421 -5.676 -10.785 1.00 70.31 193 SER A CA 1
ATOM 1486 C C . SER A 1 193 ? -12.576 -4.611 -10.087 1.00 70.31 193 SER A C 1
ATOM 1488 O O . SER A 1 193 ? -12.025 -3.728 -10.738 1.00 70.31 193 SER A O 1
ATOM 1490 N N . PHE A 1 194 ? -12.505 -4.642 -8.758 1.00 70.94 194 PHE A N 1
ATOM 1491 C CA . PHE A 1 194 ? -11.637 -3.751 -7.987 1.00 70.94 194 PHE A CA 1
ATOM 1492 C C . PHE A 1 194 ? -10.607 -4.597 -7.249 1.00 70.94 194 PHE A C 1
ATOM 1494 O O . PHE A 1 194 ? -10.982 -5.475 -6.470 1.00 70.94 194 PHE A O 1
ATOM 1501 N N . ASN A 1 195 ? -9.325 -4.386 -7.540 1.00 66.38 195 ASN A N 1
ATOM 1502 C CA . ASN A 1 195 ? -8.232 -5.149 -6.949 1.00 66.38 195 ASN A CA 1
ATOM 1503 C C . ASN A 1 195 ? -6.941 -4.317 -6.937 1.00 66.38 195 ASN A C 1
ATOM 1505 O O . ASN A 1 195 ? -6.670 -3.596 -7.897 1.00 66.38 195 ASN A O 1
ATOM 1509 N N . TYR A 1 196 ? -6.137 -4.449 -5.879 1.00 64.12 196 TYR A N 1
ATOM 1510 C CA . TYR A 1 196 ? -4.886 -3.698 -5.687 1.00 64.12 196 TYR A CA 1
ATOM 1511 C C . TYR A 1 196 ? -5.074 -2.173 -5.768 1.00 64.12 196 TYR A C 1
ATOM 1513 O O . TYR A 1 196 ? -4.344 -1.495 -6.486 1.00 64.12 196 TYR A O 1
ATOM 1521 N N . ASP A 1 197 ? -6.111 -1.653 -5.101 1.00 69.50 197 ASP A N 1
ATOM 1522 C CA . ASP A 1 197 ? -6.500 -0.232 -5.106 1.00 69.50 197 ASP A CA 1
ATOM 1523 C C . ASP A 1 197 ? -6.771 0.368 -6.498 1.00 69.50 197 ASP A C 1
ATOM 1525 O O . ASP A 1 197 ? -6.805 1.585 -6.671 1.00 69.50 197 ASP A O 1
ATOM 1529 N N . ARG A 1 198 ? -7.013 -0.480 -7.503 1.00 78.50 198 ARG A N 1
ATOM 1530 C CA . ARG A 1 198 ? -7.316 -0.077 -8.876 1.00 78.50 198 ARG A CA 1
ATOM 1531 C C . ARG A 1 198 ? -8.545 -0.812 -9.394 1.00 78.50 198 ARG A C 1
ATOM 1533 O O . ARG A 1 198 ? -8.804 -1.970 -9.060 1.00 78.50 198 ARG A O 1
ATOM 1540 N N . TRP A 1 199 ? -9.299 -0.157 -10.267 1.00 82.94 199 TRP A N 1
ATOM 1541 C CA . TRP A 1 199 ? -10.320 -0.843 -11.047 1.00 82.94 199 TRP A CA 1
ATOM 1542 C C . TRP A 1 199 ? -9.656 -1.590 -12.197 1.00 82.94 199 TRP A C 1
ATOM 1544 O O . TRP A 1 199 ? -8.906 -1.005 -12.972 1.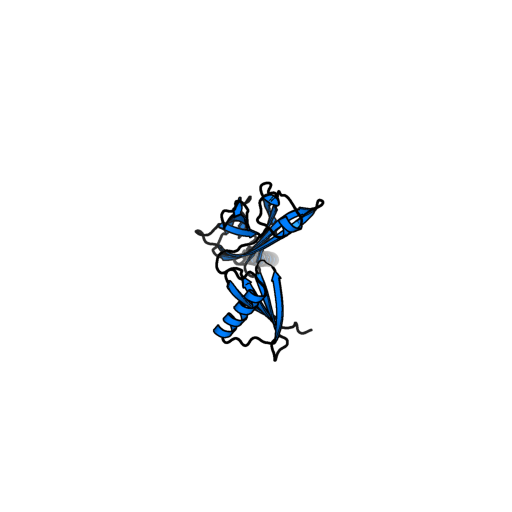00 82.94 199 TRP A O 1
ATOM 1554 N N . GLN A 1 200 ? -9.953 -2.874 -12.334 1.00 88.12 200 GLN A N 1
ATOM 1555 C CA . GLN A 1 200 ? -9.589 -3.656 -13.504 1.00 88.12 200 GLN A CA 1
ATOM 1556 C C . GLN A 1 200 ? -10.778 -3.675 -14.454 1.00 88.12 200 GLN A C 1
ATOM 1558 O O . GLN A 1 200 ? -11.867 -4.099 -14.071 1.00 88.12 200 GLN A O 1
ATOM 1563 N N . VAL A 1 201 ? -10.583 -3.222 -15.687 1.00 88.00 201 VAL A N 1
ATOM 1564 C CA . VAL A 1 201 ? -11.611 -3.219 -16.733 1.00 88.00 201 VAL A CA 1
ATOM 1565 C C . VAL A 1 201 ? -11.134 -4.096 -17.877 1.00 88.00 201 VAL A C 1
ATOM 1567 O O . VAL A 1 201 ? -10.026 -3.906 -18.377 1.00 88.00 201 VAL A O 1
ATOM 1570 N N . GLU A 1 202 ? -11.957 -5.047 -18.308 1.00 89.81 202 GLU A N 1
ATOM 1571 C CA . GLU A 1 202 ? -11.537 -6.067 -19.268 1.00 89.81 202 GLU A CA 1
ATOM 1572 C C . GLU A 1 202 ? -12.378 -6.085 -20.544 1.00 89.81 202 GLU A C 1
ATOM 1574 O O . GLU A 1 202 ? -13.608 -5.985 -20.506 1.00 89.81 202 GLU A O 1
ATOM 1579 N N . TYR A 1 203 ? -11.702 -6.271 -21.680 1.00 92.00 203 TYR A N 1
ATOM 1580 C CA . TYR A 1 203 ? -12.309 -6.403 -23.003 1.00 92.00 203 TYR A CA 1
ATOM 1581 C C . TYR A 1 203 ? -11.679 -7.563 -23.779 1.00 92.00 203 TYR A C 1
ATOM 1583 O O . TYR A 1 203 ? -10.463 -7.635 -23.927 1.00 92.00 203 TYR A O 1
ATOM 1591 N N . LYS A 1 204 ? -12.498 -8.446 -24.345 1.00 89.38 204 LYS A N 1
ATOM 1592 C CA . LYS A 1 204 ? -12.075 -9.506 -25.267 1.00 89.38 204 LYS A CA 1
ATOM 1593 C C . LYS A 1 204 ? -11.966 -8.961 -26.684 1.00 89.38 204 LYS A C 1
ATOM 1595 O O . LYS A 1 204 ? -12.910 -8.341 -27.168 1.00 89.38 204 LYS A O 1
ATOM 1600 N N . GLU A 1 205 ? -10.864 -9.212 -27.382 1.00 86.31 205 GLU A N 1
ATOM 1601 C CA . GLU A 1 205 ? -10.730 -8.798 -28.780 1.00 86.31 205 GLU A CA 1
ATOM 1602 C C . GLU A 1 205 ? -11.746 -9.498 -29.697 1.00 86.31 205 GLU A C 1
ATOM 1604 O O . GLU A 1 205 ? -12.144 -10.641 -29.487 1.00 86.31 205 GLU A O 1
ATOM 1609 N N . LYS A 1 206 ? -12.172 -8.795 -30.752 1.00 77.31 206 LYS A N 1
ATOM 1610 C CA . LYS A 1 206 ? -13.179 -9.310 -31.692 1.00 77.31 206 LYS A CA 1
ATOM 1611 C C . LYS A 1 206 ? -12.637 -10.415 -32.608 1.00 77.31 206 LYS A C 1
ATOM 1613 O O . LYS A 1 206 ? -13.387 -11.302 -32.996 1.00 77.31 206 LYS A O 1
ATOM 1618 N N . TYR A 1 207 ? -11.354 -10.344 -32.962 1.00 74.06 207 TYR A N 1
ATOM 1619 C CA . TYR A 1 207 ? -10.721 -11.219 -33.961 1.00 74.06 207 TYR A CA 1
ATOM 1620 C C . TYR A 1 207 ? -9.567 -12.054 -33.396 1.00 74.06 207 TYR A C 1
ATOM 1622 O O . TYR A 1 207 ? -8.866 -12.723 -34.147 1.00 74.06 207 TYR A O 1
ATOM 1630 N N . SER A 1 208 ? -9.349 -12.009 -32.082 1.00 74.25 208 SER A N 1
ATOM 1631 C CA . SER A 1 208 ? -8.339 -12.817 -31.408 1.00 74.25 208 SER A CA 1
ATOM 1632 C C . SER A 1 208 ? -8.876 -13.292 -30.061 1.00 74.25 208 SER A C 1
ATOM 1634 O O . SER A 1 208 ? -9.811 -12.714 -29.509 1.00 74.25 208 SER A O 1
ATOM 1636 N N . ALA A 1 209 ? -8.276 -14.345 -29.514 1.00 76.44 209 ALA A N 1
ATOM 1637 C CA . ALA A 1 209 ? -8.590 -14.805 -28.166 1.00 76.44 209 ALA A CA 1
ATOM 1638 C C . ALA A 1 209 ? -7.914 -13.952 -27.066 1.00 76.44 209 ALA A C 1
ATOM 1640 O O . ALA A 1 209 ? -7.987 -14.300 -25.890 1.00 76.44 209 ALA A O 1
ATOM 1641 N N . GLY A 1 210 ? -7.260 -12.843 -27.432 1.00 83.81 210 GLY A N 1
ATOM 1642 C CA . GLY A 1 210 ? -6.611 -11.930 -26.499 1.00 83.81 210 GLY A CA 1
ATOM 1643 C C . GLY A 1 210 ? -7.602 -11.105 -25.674 1.00 83.81 210 GLY A C 1
ATOM 1644 O O . GLY A 1 210 ? -8.663 -10.699 -26.157 1.00 83.81 210 GLY A O 1
ATOM 1645 N N . ILE A 1 211 ? -7.223 -10.829 -24.428 1.00 88.19 211 ILE A N 1
ATOM 1646 C CA . ILE A 1 211 ? -7.956 -9.969 -23.496 1.00 88.19 211 ILE A CA 1
ATOM 1647 C C . ILE A 1 211 ? -7.128 -8.710 -23.244 1.00 88.19 211 ILE A C 1
ATOM 1649 O O . ILE A 1 211 ? -5.962 -8.787 -22.867 1.00 88.19 211 ILE A O 1
ATOM 1653 N N . TRP A 1 212 ? -7.735 -7.546 -23.424 1.00 90.12 212 TRP A N 1
ATOM 1654 C CA . TRP A 1 212 ? -7.218 -6.288 -22.909 1.00 90.12 212 TRP A CA 1
ATOM 1655 C C . TRP A 1 212 ? -7.670 -6.107 -21.469 1.00 90.12 212 TRP A C 1
ATOM 1657 O O . TRP A 1 212 ? -8.869 -6.148 -21.195 1.00 90.12 212 TRP A O 1
ATOM 1667 N N . ARG A 1 213 ? -6.719 -5.868 -20.569 1.00 90.12 213 ARG A N 1
ATOM 1668 C CA . ARG A 1 213 ? -6.977 -5.476 -19.186 1.00 90.12 213 ARG A CA 1
ATOM 1669 C C . ARG A 1 213 ? -6.437 -4.075 -18.959 1.00 90.12 213 ARG A C 1
ATOM 1671 O O . ARG A 1 213 ? -5.283 -3.789 -19.270 1.00 90.12 213 ARG A O 1
ATOM 1678 N N . PHE A 1 214 ? -7.282 -3.223 -18.403 1.00 90.25 214 PHE A N 1
ATOM 1679 C CA . PHE A 1 214 ? -6.950 -1.854 -18.051 1.00 90.25 214 PHE A CA 1
ATOM 1680 C C . PHE A 1 214 ? -6.983 -1.704 -16.540 1.00 90.25 214 PHE A C 1
ATOM 1682 O O . PHE A 1 214 ? -7.982 -2.050 -15.913 1.00 90.25 214 PHE A O 1
ATOM 1689 N N . MET A 1 215 ? -5.899 -1.191 -15.977 1.00 90.06 215 MET A N 1
ATOM 1690 C CA . MET A 1 215 ? -5.782 -0.850 -14.568 1.00 90.06 215 MET A CA 1
ATOM 1691 C C . MET A 1 215 ? -6.046 0.643 -14.437 1.00 90.06 215 MET A C 1
ATOM 1693 O O . MET A 1 215 ? -5.281 1.453 -14.956 1.00 90.06 215 MET A O 1
ATOM 1697 N N . VAL A 1 216 ? -7.138 0.993 -13.772 1.00 86.19 216 VAL A N 1
ATOM 1698 C CA . VAL A 1 216 ? -7.599 2.368 -13.611 1.00 86.19 216 VAL A CA 1
ATOM 1699 C C . VAL A 1 216 ? -7.418 2.764 -12.162 1.00 86.19 216 VAL A C 1
ATOM 1701 O O . VAL A 1 216 ? -8.024 2.166 -11.267 1.00 86.19 216 VAL A O 1
ATOM 1704 N N . SER A 1 217 ? -6.577 3.756 -11.927 1.00 81.31 217 SER A N 1
ATOM 1705 C CA . SER A 1 217 ? -6.366 4.257 -10.583 1.00 81.31 217 SER A CA 1
ATOM 1706 C C . SER A 1 217 ? -7.501 5.181 -10.135 1.00 81.31 217 SER A C 1
ATOM 1708 O O . SER A 1 217 ? -8.233 5.724 -10.974 1.00 81.31 217 SER A O 1
ATOM 1710 N N . PRO A 1 218 ? -7.668 5.379 -8.817 1.00 71.00 218 PRO A N 1
ATOM 1711 C CA . PRO A 1 218 ? -8.607 6.354 -8.289 1.00 71.00 218 PRO A CA 1
ATOM 1712 C C . PRO A 1 218 ? -8.354 7.741 -8.881 1.00 71.00 218 PRO A C 1
ATOM 1714 O O . PRO A 1 218 ? -9.304 8.387 -9.286 1.00 71.00 218 PRO A O 1
ATOM 1717 N N . GLU A 1 219 ? -7.104 8.161 -9.047 1.00 68.00 219 GLU A N 1
ATOM 1718 C CA . GLU A 1 219 ? -6.721 9.451 -9.634 1.00 68.00 219 GLU A CA 1
ATOM 1719 C C . GLU A 1 219 ? -6.890 9.550 -11.165 1.00 68.00 219 GLU A C 1
ATOM 1721 O O . GLU A 1 219 ? -6.626 10.599 -11.749 1.00 68.00 219 GLU A O 1
ATOM 1726 N N . GLY A 1 220 ? -7.358 8.488 -11.829 1.00 65.88 220 GLY A N 1
ATOM 1727 C CA . GLY A 1 220 ? -7.707 8.507 -13.251 1.00 65.88 220 GLY A CA 1
ATOM 1728 C C . GLY A 1 220 ? -6.572 8.148 -14.210 1.00 65.88 220 GLY A C 1
ATOM 1729 O O . GLY A 1 220 ? -6.745 8.283 -15.424 1.00 65.88 220 GLY A O 1
ATOM 1730 N N . SER A 1 221 ? -5.432 7.665 -13.707 1.00 78.25 221 SER A N 1
ATOM 1731 C CA . SER A 1 221 ? -4.388 7.095 -14.561 1.00 78.25 221 SER A CA 1
ATOM 1732 C C . SER A 1 221 ? -4.818 5.715 -15.070 1.00 78.25 221 SER A C 1
ATOM 1734 O O . SER A 1 221 ? -5.529 4.966 -14.393 1.00 78.25 221 SER A O 1
ATOM 1736 N N . ILE A 1 222 ? -4.450 5.404 -16.317 1.00 82.12 222 ILE A N 1
ATOM 1737 C CA . ILE A 1 222 ? -4.848 4.167 -16.994 1.00 82.12 222 ILE A CA 1
ATOM 1738 C C . ILE A 1 222 ? -3.612 3.498 -17.574 1.00 82.12 222 ILE A C 1
ATOM 1740 O O . ILE A 1 222 ? -2.945 4.047 -18.452 1.00 82.12 222 ILE A O 1
ATOM 1744 N N . GLU A 1 223 ? -3.361 2.278 -17.116 1.00 86.44 223 GLU A N 1
ATOM 1745 C CA . GLU A 1 223 ? -2.366 1.368 -17.676 1.00 86.44 223 GLU A CA 1
ATOM 1746 C C . GLU A 1 223 ? -3.077 0.229 -18.406 1.00 86.44 223 GLU A C 1
ATOM 1748 O O . GLU A 1 223 ? -4.094 -0.282 -17.938 1.00 86.44 223 GLU A O 1
ATOM 1753 N N . SER A 1 224 ? -2.553 -0.187 -19.558 1.00 88.06 224 SER A N 1
ATOM 1754 C CA . SER A 1 224 ? -3.143 -1.254 -20.370 1.00 88.06 224 SER A CA 1
ATOM 1755 C C . SER A 1 224 ? -2.180 -2.421 -20.530 1.00 88.06 224 SER A C 1
ATOM 1757 O O . SER A 1 224 ? -1.018 -2.213 -20.876 1.00 88.06 224 SER A O 1
ATOM 1759 N N . MET A 1 225 ? -2.680 -3.644 -20.388 1.00 87.75 225 MET A N 1
ATOM 1760 C CA . MET A 1 225 ? -1.952 -4.871 -20.698 1.00 87.75 225 MET A CA 1
ATOM 1761 C C . MET A 1 225 ? -2.776 -5.770 -21.619 1.00 87.75 225 MET A C 1
ATOM 1763 O O . MET A 1 225 ? -4.002 -5.849 -21.503 1.00 87.75 225 MET A O 1
ATOM 1767 N N . LYS A 1 226 ? -2.095 -6.481 -22.520 1.00 86.25 226 LYS A N 1
ATOM 1768 C CA . LYS A 1 226 ? -2.707 -7.493 -23.382 1.00 86.25 226 LYS A CA 1
ATOM 1769 C C . LYS A 1 226 ? -2.343 -8.883 -22.869 1.00 86.25 226 LYS A C 1
ATOM 1771 O O . LYS A 1 226 ? -1.170 -9.225 -22.765 1.00 86.25 226 LYS A O 1
ATOM 1776 N N . ILE A 1 227 ? -3.357 -9.675 -22.553 1.00 83.62 227 ILE A N 1
ATOM 1777 C CA . ILE A 1 227 ? -3.240 -11.055 -22.093 1.00 83.62 227 ILE A CA 1
ATOM 1778 C C . ILE A 1 227 ? -3.559 -11.952 -23.287 1.00 83.62 227 ILE A C 1
ATOM 1780 O O . ILE A 1 227 ? -4.704 -12.023 -23.736 1.00 83.62 227 ILE A O 1
ATOM 1784 N N . SER A 1 228 ? -2.541 -12.619 -23.823 1.00 79.81 228 SER A N 1
ATOM 1785 C CA . SER A 1 228 ? -2.727 -13.666 -24.829 1.00 79.81 228 SER A CA 1
ATOM 1786 C C . SER A 1 228 ? -3.091 -14.986 -24.140 1.00 79.81 228 SER A C 1
ATOM 1788 O O . SER A 1 228 ? -2.562 -15.265 -23.060 1.00 79.81 228 SER A O 1
ATOM 1790 N N . PRO A 1 229 ? -3.950 -15.829 -24.737 1.00 61.47 229 PRO A N 1
ATOM 1791 C CA . PRO A 1 229 ? -4.131 -17.186 -24.243 1.00 61.47 229 PRO A CA 1
ATOM 1792 C C . PRO A 1 229 ? -2.787 -17.911 -24.317 1.00 61.47 229 PRO A C 1
ATOM 1794 O O . PRO A 1 229 ? -2.103 -17.834 -25.339 1.00 61.47 229 PRO A O 1
ATOM 1797 N N . ARG A 1 230 ? -2.396 -18.609 -23.246 1.00 51.56 230 ARG A N 1
ATOM 1798 C CA . ARG A 1 230 ? -1.299 -19.577 -23.340 1.00 51.56 230 ARG A CA 1
ATOM 1799 C C . ARG A 1 230 ? -1.701 -20.610 -24.389 1.00 51.56 230 ARG A C 1
ATOM 1801 O O . ARG A 1 230 ? -2.752 -21.231 -24.242 1.00 51.56 230 ARG A O 1
ATOM 1808 N N . ASN A 1 231 ? -0.879 -20.769 -25.425 1.00 47.81 231 ASN A N 1
ATOM 1809 C CA . ASN A 1 231 ? -0.943 -21.947 -26.280 1.00 47.81 231 ASN A CA 1
ATOM 1810 C C . ASN A 1 231 ? -0.740 -23.154 -25.355 1.00 47.81 231 ASN A C 1
ATOM 1812 O O . ASN A 1 231 ? 0.315 -23.262 -24.726 1.00 47.81 231 ASN A O 1
ATOM 1816 N N . GLY A 1 232 ? -1.797 -23.947 -25.180 1.00 40.34 232 GLY A N 1
ATOM 1817 C CA . GLY A 1 232 ? -1.704 -25.277 -24.587 1.00 40.34 232 GLY A CA 1
ATOM 1818 C C . GLY A 1 232 ? -1.042 -26.242 -25.553 1.00 40.34 232 GLY A C 1
ATOM 1819 O O . GLY A 1 232 ? -1.139 -25.994 -26.777 1.00 40.34 232 GLY A O 1
#

Foldseek 3Di:
DVVVVVVVVVVVVVVVVVVVVPPPPPDDPVPPPPVPFKDKDAAWDWDFDDPPPPQAGQKIKTKTFMDGPDWAKKWKKKFKWADDPNDTDTQFIAIDIDTDDPVGGMDMTIGGCPSCLVVQTWDQIWMWMKMDGDPDIDDIDTGDTYDTDGSVNHDPDNPPPDQFPPDQVSLQVLVVVVCVVVVHDFAAWDGWDADNQWIWTWGQHPPARKIKIWTAHRNSDIDIDIDHPPDD